Protein AF-A0A4V1CWN3-F1 (afdb_monomer)

Solvent-accessible surface area (backbone atoms only — not comparable to full-atom values): 15482 Å² total; per-residue (Å²): 139,83,76,86,78,81,77,79,78,47,61,61,62,54,10,61,75,70,77,40,52,58,67,59,31,50,52,52,51,51,30,51,51,40,25,68,73,53,20,56,58,42,34,52,35,37,76,70,66,77,39,64,64,76,61,58,39,55,53,27,50,50,61,72,67,37,78,67,73,67,52,73,67,44,42,44,49,48,25,64,64,38,49,87,45,49,95,79,53,52,71,72,58,50,51,54,49,50,53,50,37,31,52,77,69,72,50,56,66,78,86,66,73,63,68,77,68,81,72,60,44,77,46,77,47,72,65,92,57,41,74,62,93,72,68,49,76,48,73,42,66,56,73,67,59,46,51,53,50,50,51,51,25,52,50,37,24,50,50,43,45,76,73,66,51,85,64,55,71,68,56,32,33,55,49,20,50,52,47,54,58,49,52,52,54,37,52,55,53,56,68,75,55,76,66,95,78,77,98,72,76,85,72,66,49,81,53,90,48,54,39,41,61,57,70,48,76,46,100,81,77,43,80,44,68,45,68,50,25,36,35,76,91,68,86,26,51,42,47,48,68,58,54,50,47,49,50,72,77,40,66,44,53,72,53,74,52,84,78,81,128

Nearest PDB structures (foldseek):
  5xjm-assembly1_A  TM=3.316E-01  e=9.946E+00  Homo sapiens
  4z36-assembly1_A  TM=3.010E-01  e=9.396E+00  Homo sapiens

Foldseek 3Di:
DDDDDPDPDDLCNVCVVVVHDSVRSVLVVQLVCCCVPQQPLQVVCVVVVNDPPVLSSLLSVCQVPDPVRQDSVLSNVLSVVCNVCSVVDDSVNSNVSSVVSCVVRVNPPCPPPPPVPPPFDWDWADPPALPDPDIDIDGDDPPVVVVVLVVQLQVQLVVCVVVPNPDDSVVSSVVSVVVVVVVVVVVVVCVVDPPDDDPDDDDADEDEWEKAWDWDQDPVRDIDTDQWIATPPRRHIDGPVSVVVCVVPGRYDYDYDYDDD

Radius of gyration: 34.03 Å; Cα contacts (8 Å, |Δi|>4): 257; chains: 1; bounding box: 77×46×108 Å

Secondary structure (DSSP, 8-state):
-PPPP-----HHHHHHHTT--HHHHHHHHHHHHHHHHH-HHHHHHHHTTSS-HHHHHHHHHHHHS-SSPPPHHHHHHHHHHHTTTGGG--HHHHHHHHHHHHHHTT-S-GGG--------EEEEE--S-TT-S--EEEEE--HHHHHHHHHHHHHHHHHHHHTT--S-HHHHHHHHHHHHHHHHHHHHHHHHT-SS----S---EE----EEEEEEE-TTS-EEEEEEEEETTTTEEEEHHHHHHHHHHS-EE--BPP---

Organism: NCBI:txid402297

Mean predicted aligned error: 18.36 Å

Sequence (261 aa):
MTGPRRSTSTPSHLGAALGLSTDSAKKLFGHALELAHRLPRLWARVTAGEVPVWRARLVAEATIHAYPALPAEGVAWIDTQVAPFIEKMGRAAIDRLIERAMKLYGLATDQDDDVPSDSRHVTIVGERDPFAQTMQVHAELDIADALDLEQAVAAGAAGLKAAGCEESLDVRRSLALGELARHQTALDLAGAGASDDIVERTTARRVDLHLHFTAGLEPDESLSFGATGQLENRQRLILLEQVRRWAGTSHTDVRILRSST

Structure (mmCIF, N/CA/C/O backbone):
data_AF-A0A4V1CWN3-F1
#
_entry.id   AF-A0A4V1CWN3-F1
#
loop_
_atom_site.group_PDB
_atom_site.id
_atom_site.type_symbol
_atom_site.label_atom_id
_atom_site.label_alt_id
_atom_site.label_comp_id
_atom_site.label_asym_id
_atom_site.label_entity_id
_atom_site.label_seq_id
_atom_site.pdbx_PDB_ins_code
_atom_site.Cartn_x
_atom_site.Cartn_y
_atom_site.Cartn_z
_atom_site.occupancy
_atom_site.B_iso_or_equiv
_atom_site.auth_seq_id
_atom_site.auth_comp_id
_atom_site.auth_asym_id
_atom_site.auth_atom_id
_atom_site.pdbx_PDB_model_num
ATOM 1 N N . MET A 1 1 ? -32.980 -17.471 60.926 1.00 36.34 1 MET A N 1
ATOM 2 C CA . MET A 1 1 ? -32.505 -17.864 59.580 1.00 36.34 1 MET A CA 1
ATOM 3 C C . MET A 1 1 ? -32.224 -16.600 58.791 1.00 36.34 1 MET A C 1
ATOM 5 O O . MET A 1 1 ? -33.145 -15.958 58.311 1.00 36.34 1 MET A O 1
ATOM 9 N N . THR A 1 2 ? -30.962 -16.185 58.769 1.00 38.75 2 THR A N 1
ATOM 10 C CA . THR A 1 2 ? -30.507 -14.940 58.138 1.00 38.75 2 THR A CA 1
ATOM 11 C C . THR A 1 2 ? -30.109 -15.264 56.700 1.00 38.75 2 THR A C 1
ATOM 13 O O . THR A 1 2 ? -29.228 -16.094 56.491 1.00 38.75 2 THR A O 1
ATOM 16 N N . GLY A 1 3 ? -30.803 -14.677 55.722 1.00 38.03 3 GLY A N 1
ATOM 17 C CA . GLY A 1 3 ? -30.562 -14.912 54.295 1.00 38.03 3 GLY A CA 1
ATOM 18 C C . GLY A 1 3 ? -29.165 -14.465 53.834 1.00 38.03 3 GLY A C 1
ATOM 19 O O . GLY A 1 3 ? -28.548 -13.609 54.478 1.00 38.03 3 GLY A O 1
ATOM 20 N N . PRO A 1 4 ? -28.642 -15.026 52.728 1.00 44.22 4 PRO A N 1
ATOM 21 C CA . PRO A 1 4 ? -27.294 -14.730 52.267 1.00 44.22 4 PRO A CA 1
ATOM 22 C C . PRO A 1 4 ? -27.227 -13.296 51.729 1.00 44.22 4 PRO A C 1
ATOM 24 O O . PRO A 1 4 ? -27.953 -12.915 50.808 1.00 44.22 4 PRO A O 1
ATOM 27 N N . ARG A 1 5 ? -26.339 -12.491 52.321 1.00 40.53 5 ARG A N 1
ATOM 28 C CA . ARG A 1 5 ? -26.002 -11.147 51.844 1.00 40.53 5 ARG A CA 1
ATOM 29 C C . ARG A 1 5 ? -25.344 -11.277 50.469 1.00 40.53 5 ARG A C 1
ATOM 31 O O . ARG A 1 5 ? -24.279 -11.875 50.349 1.00 40.53 5 ARG A O 1
ATOM 38 N N . ARG A 1 6 ? -25.965 -10.707 49.434 1.00 43.69 6 ARG A N 1
ATOM 39 C CA . ARG A 1 6 ? -25.297 -10.465 48.151 1.00 43.69 6 ARG A CA 1
ATOM 40 C C . ARG A 1 6 ? -24.259 -9.370 48.380 1.00 43.69 6 ARG A C 1
ATOM 42 O O . ARG A 1 6 ? -24.616 -8.203 48.503 1.00 43.69 6 ARG A O 1
ATOM 49 N N . SER A 1 7 ? -22.991 -9.751 48.490 1.00 40.19 7 SER A N 1
ATOM 50 C CA . SER A 1 7 ? -21.887 -8.796 48.513 1.00 40.19 7 SER A CA 1
ATOM 51 C C . SER A 1 7 ? -21.750 -8.183 47.124 1.00 40.19 7 SER A C 1
ATOM 53 O O . SER A 1 7 ? -21.273 -8.830 46.196 1.00 40.19 7 SER A O 1
ATOM 55 N N . THR A 1 8 ? -22.184 -6.935 46.973 1.00 43.75 8 THR A N 1
ATOM 56 C CA . THR A 1 8 ? -21.743 -6.057 45.891 1.00 43.75 8 THR A CA 1
ATOM 57 C C . THR A 1 8 ? -20.244 -5.832 46.077 1.00 43.75 8 THR A C 1
ATOM 59 O O . THR A 1 8 ? -19.821 -5.000 46.876 1.00 43.75 8 THR A O 1
ATOM 62 N N . SER A 1 9 ? -19.414 -6.640 45.416 1.00 45.31 9 SER A N 1
ATOM 63 C CA . SER A 1 9 ? -17.963 -6.471 45.451 1.00 45.31 9 SER A CA 1
ATOM 64 C C . SER A 1 9 ? -17.607 -5.146 44.779 1.00 45.31 9 SER A C 1
ATOM 66 O O . SER A 1 9 ? -17.638 -5.001 43.560 1.00 45.31 9 SER A O 1
ATOM 68 N N . THR A 1 10 ? -17.303 -4.139 45.592 1.00 52.44 10 THR A N 1
ATOM 69 C CA . THR A 1 10 ? -16.803 -2.856 45.109 1.00 52.44 10 THR A CA 1
ATOM 70 C C . THR A 1 10 ? -15.404 -3.051 44.505 1.00 52.44 10 THR A C 1
ATOM 72 O O . THR A 1 10 ? -14.621 -3.857 45.020 1.00 52.44 10 THR A O 1
ATOM 75 N N . PRO A 1 11 ? -15.033 -2.317 43.436 1.00 54.88 11 PRO A N 1
ATOM 76 C CA . PRO A 1 11 ? -13.714 -2.426 42.804 1.00 54.88 11 PRO 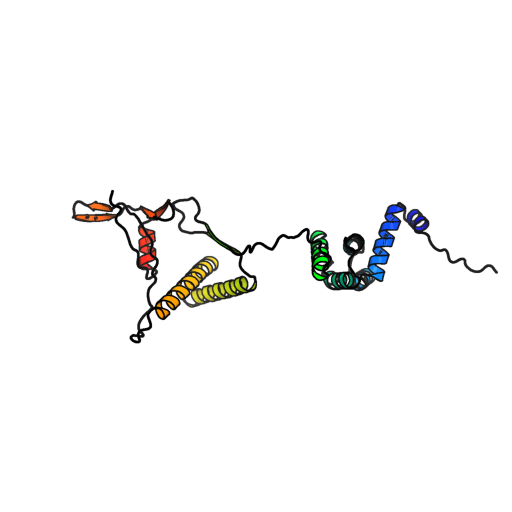A CA 1
ATOM 77 C C . PRO A 1 11 ? -12.527 -2.288 43.770 1.00 54.88 11 PRO A C 1
ATOM 79 O O . PRO A 1 11 ? -11.480 -2.893 43.548 1.00 54.88 11 PRO A O 1
ATOM 82 N N . SER A 1 12 ? -12.697 -1.535 44.864 1.00 50.28 12 SER A N 1
ATOM 83 C CA . SER A 1 12 ? -11.693 -1.383 45.923 1.00 50.28 12 SER A CA 1
ATOM 84 C C . SER A 1 12 ? -11.422 -2.683 46.686 1.00 50.28 12 SER A C 1
ATOM 86 O O . SER A 1 12 ? -10.277 -2.956 47.033 1.00 50.28 12 SER A O 1
ATOM 88 N N . HIS A 1 13 ? -12.444 -3.510 46.910 1.00 56.25 13 HIS A N 1
ATOM 89 C CA . HIS A 1 13 ? -12.305 -4.771 47.638 1.00 56.25 13 HIS A CA 1
ATOM 90 C C . HIS A 1 13 ? -11.647 -5.863 46.777 1.00 56.25 13 HIS A C 1
ATOM 92 O O . HIS A 1 13 ? -10.843 -6.642 47.284 1.00 56.25 13 HIS A O 1
ATOM 98 N N . LEU A 1 14 ? -11.922 -5.886 45.465 1.00 50.44 14 LEU A N 1
ATOM 99 C CA . LEU A 1 14 ? -11.259 -6.808 44.531 1.00 50.44 14 LEU A CA 1
ATOM 100 C C . LEU A 1 14 ? -9.803 -6.401 44.247 1.00 50.44 14 LEU A C 1
ATOM 102 O O . LEU A 1 14 ? -8.938 -7.267 44.157 1.00 50.44 14 LEU A O 1
ATOM 106 N N . GLY A 1 15 ? -9.514 -5.096 44.156 1.00 55.25 15 GLY A N 1
ATOM 107 C CA . GLY A 1 15 ? -8.144 -4.591 44.012 1.00 55.25 15 GLY A CA 1
ATOM 108 C C . GLY A 1 15 ? -7.246 -5.017 45.175 1.00 55.25 15 GLY A C 1
ATOM 109 O O . GLY A 1 15 ? -6.174 -5.573 44.949 1.00 55.25 15 GLY A O 1
ATOM 110 N N . ALA A 1 16 ? -7.733 -4.878 46.412 1.00 55.19 16 ALA A N 1
ATOM 111 C CA . ALA A 1 16 ? -7.022 -5.337 47.606 1.00 55.19 16 ALA A CA 1
ATOM 112 C C . ALA A 1 16 ? -6.804 -6.864 47.629 1.00 55.19 16 ALA A C 1
ATOM 114 O O . ALA A 1 16 ? -5.731 -7.318 48.018 1.00 55.19 16 ALA A O 1
ATOM 115 N N . ALA A 1 17 ? -7.777 -7.656 47.162 1.00 59.47 17 ALA A N 1
ATOM 116 C CA . ALA A 1 17 ? -7.669 -9.117 47.090 1.00 59.47 17 ALA A CA 1
ATOM 117 C C . ALA A 1 17 ? -6.672 -9.618 46.023 1.00 59.47 17 ALA A C 1
ATOM 119 O O . ALA A 1 17 ? -6.136 -10.715 46.157 1.00 59.47 17 ALA A O 1
ATOM 120 N N . LEU A 1 18 ? -6.412 -8.824 44.977 1.00 63.41 18 LEU A N 1
ATOM 121 C CA . LEU A 1 18 ? -5.483 -9.146 43.885 1.00 63.41 18 LEU A CA 1
ATOM 122 C C . LEU A 1 18 ? -4.115 -8.449 44.017 1.00 63.41 18 LEU A C 1
ATOM 124 O O . LEU A 1 18 ? -3.283 -8.571 43.121 1.00 63.41 18 LEU A O 1
ATOM 128 N N . GLY A 1 19 ? -3.880 -7.692 45.097 1.00 67.06 19 GLY A N 1
ATOM 129 C CA . GLY A 1 19 ? -2.659 -6.895 45.275 1.00 67.06 19 GLY A CA 1
ATOM 130 C C . GLY A 1 19 ? -2.529 -5.721 44.291 1.00 67.06 19 GLY A C 1
ATOM 131 O O . GLY A 1 19 ? -1.427 -5.235 44.049 1.00 67.06 19 GLY A O 1
ATOM 132 N N . LEU A 1 20 ? -3.639 -5.269 43.700 1.00 74.31 20 LEU A N 1
ATOM 133 C CA . LEU A 1 20 ? -3.684 -4.183 42.723 1.00 74.31 20 LEU A CA 1
ATOM 134 C C . LEU A 1 20 ? -4.044 -2.850 43.384 1.00 74.31 20 LEU A C 1
ATOM 136 O O . LEU A 1 20 ? -4.873 -2.781 44.291 1.00 74.31 20 LEU A O 1
ATOM 140 N N . SER A 1 21 ? -3.486 -1.757 42.859 1.00 80.25 21 SER A N 1
ATOM 141 C CA . SER A 1 21 ? -3.935 -0.416 43.237 1.00 80.25 21 SER A CA 1
ATOM 142 C C . SER A 1 21 ? -5.380 -0.169 42.785 1.00 80.25 21 SER A C 1
ATOM 144 O O . SER A 1 21 ? -5.833 -0.699 41.767 1.00 80.25 21 SER A O 1
ATOM 146 N N . THR A 1 22 ? -6.103 0.689 43.508 1.00 79.00 22 THR A N 1
ATOM 147 C CA . THR A 1 22 ? -7.486 1.075 43.172 1.00 79.00 22 THR A CA 1
ATOM 148 C C . THR A 1 22 ? -7.614 1.623 41.745 1.00 79.00 22 THR A C 1
ATOM 150 O O . THR A 1 22 ? -8.611 1.360 41.076 1.00 79.00 22 THR A O 1
ATOM 153 N N . ASP A 1 23 ? -6.608 2.357 41.258 1.00 75.12 23 ASP A N 1
ATOM 154 C CA . ASP A 1 23 ? -6.574 2.880 39.884 1.00 75.12 23 ASP A CA 1
ATOM 155 C C . ASP A 1 23 ? -6.439 1.760 38.842 1.00 75.12 23 ASP A C 1
ATOM 157 O O . ASP A 1 23 ? -7.197 1.699 37.873 1.00 75.12 23 ASP A O 1
ATOM 161 N N . SER A 1 24 ? -5.540 0.804 39.095 1.00 72.56 24 SER A N 1
ATOM 162 C CA . SER A 1 24 ? -5.359 -0.369 38.233 1.00 72.56 24 SER A CA 1
ATOM 163 C C . SER A 1 24 ? -6.629 -1.214 38.169 1.00 72.56 24 SER A C 1
ATOM 165 O O . SER A 1 24 ? -7.025 -1.654 37.091 1.00 72.56 24 SER A O 1
ATOM 167 N N . ALA A 1 25 ? -7.307 -1.396 39.308 1.00 76.25 25 ALA A N 1
ATOM 168 C CA . ALA A 1 25 ? -8.582 -2.100 39.360 1.00 76.25 25 ALA A CA 1
ATOM 169 C C . ALA A 1 25 ? -9.641 -1.396 38.494 1.00 76.25 25 ALA A C 1
ATOM 171 O O . ALA A 1 25 ? -10.266 -2.044 37.657 1.00 76.25 25 ALA A O 1
ATOM 172 N N . LYS A 1 26 ? -9.802 -0.070 38.621 1.00 83.62 26 LYS A N 1
ATOM 173 C CA . LYS A 1 26 ? -10.756 0.709 37.809 1.00 83.62 26 LYS A CA 1
ATOM 174 C C . LYS A 1 26 ? -10.500 0.575 36.308 1.00 83.62 26 LYS A C 1
ATOM 176 O O . LYS A 1 26 ? -11.450 0.339 35.567 1.00 83.62 26 LYS A O 1
ATOM 181 N N . LYS A 1 27 ? -9.241 0.667 35.866 1.00 86.25 27 LYS A N 1
ATOM 182 C CA . LYS A 1 27 ? -8.868 0.484 34.451 1.00 86.25 27 LYS A CA 1
ATOM 183 C C . LYS A 1 27 ? -9.243 -0.904 33.938 1.00 86.25 27 LYS A C 1
ATOM 185 O O . LYS A 1 27 ? -9.845 -1.028 32.878 1.00 86.25 27 LYS A O 1
ATOM 190 N N . LEU A 1 28 ? -8.944 -1.949 34.713 1.00 87.44 28 LEU A N 1
ATOM 191 C CA . LEU A 1 28 ? -9.316 -3.320 34.354 1.00 87.44 28 LEU A CA 1
ATOM 192 C C . LEU A 1 28 ? -10.829 -3.494 34.226 1.00 87.44 28 LEU A C 1
ATOM 194 O O . LEU A 1 28 ? -11.282 -4.107 33.262 1.00 87.44 28 LEU A O 1
ATOM 198 N N . PHE A 1 29 ? -11.603 -2.931 35.156 1.00 91.06 29 PHE A N 1
ATOM 199 C CA . PHE A 1 29 ? -13.062 -2.946 35.072 1.00 91.06 29 PHE A CA 1
ATOM 200 C C . PHE A 1 29 ? -13.577 -2.192 33.847 1.00 91.06 29 PHE A C 1
ATOM 202 O O . PHE A 1 29 ? -14.446 -2.713 33.154 1.00 91.06 29 PHE A O 1
ATOM 209 N N . GLY A 1 30 ? -13.023 -1.013 33.550 1.00 92.06 30 GLY A N 1
ATOM 210 C CA . GLY A 1 30 ? -13.369 -0.250 32.351 1.00 92.06 30 GLY A CA 1
ATOM 211 C C . GLY A 1 30 ? -13.154 -1.070 31.082 1.00 92.06 30 GLY A C 1
ATOM 212 O O . GLY A 1 30 ? -14.080 -1.242 30.296 1.00 92.06 30 GLY A O 1
ATOM 213 N N . HIS A 1 31 ? -11.975 -1.677 30.933 1.00 95.31 31 HIS A N 1
ATOM 214 C CA . HIS A 1 31 ? -11.677 -2.513 29.770 1.00 95.31 31 HIS A CA 1
ATOM 215 C C . HIS A 1 31 ? -12.574 -3.753 29.684 1.00 95.31 31 HIS A C 1
ATOM 217 O O . HIS A 1 31 ? -12.982 -4.140 28.593 1.00 95.31 31 HIS A O 1
ATOM 223 N N . ALA A 1 32 ? -12.882 -4.390 30.816 1.00 93.44 32 ALA A N 1
ATOM 224 C CA . ALA A 1 32 ? -13.764 -5.552 30.839 1.00 93.44 32 ALA A CA 1
ATOM 225 C C . ALA A 1 32 ? -15.193 -5.192 30.403 1.00 93.44 32 ALA A C 1
ATOM 227 O O . ALA A 1 32 ? -15.791 -5.934 29.631 1.00 93.44 32 ALA A O 1
ATOM 228 N N . LEU A 1 33 ? -15.720 -4.050 30.858 1.00 95.50 33 LEU A N 1
ATOM 229 C CA . LEU A 1 33 ? -17.045 -3.565 30.464 1.00 95.50 33 LEU A CA 1
ATOM 230 C C . LEU A 1 33 ? -17.092 -3.166 28.987 1.00 95.50 33 LEU A C 1
ATOM 232 O O . LEU A 1 33 ? -18.046 -3.519 28.299 1.00 95.50 33 LEU A O 1
ATOM 236 N N . GLU A 1 34 ? -16.054 -2.494 28.490 1.00 95.75 34 GLU A N 1
ATOM 237 C CA . GLU A 1 34 ? -15.939 -2.143 27.072 1.00 95.75 34 GLU A CA 1
ATOM 238 C C . GLU A 1 34 ? -15.950 -3.396 26.191 1.00 95.75 34 GLU A C 1
ATOM 240 O O . GLU A 1 34 ? -16.726 -3.484 25.239 1.00 95.75 34 GLU A O 1
ATOM 245 N N . LEU A 1 35 ? -15.154 -4.410 26.552 1.00 96.00 35 LEU A N 1
ATOM 246 C CA . LEU A 1 35 ? -15.129 -5.679 25.832 1.00 96.00 35 LEU A CA 1
ATOM 247 C C . LEU A 1 35 ? -16.491 -6.380 25.880 1.00 96.00 35 LEU A C 1
ATOM 249 O O . LEU A 1 35 ? -17.031 -6.741 24.840 1.00 96.00 35 LEU A O 1
ATOM 253 N N . ALA A 1 36 ? -17.068 -6.536 27.072 1.00 93.56 36 ALA A N 1
ATOM 254 C CA . ALA A 1 36 ? -18.305 -7.289 27.256 1.00 93.56 36 ALA A CA 1
ATOM 255 C C . ALA A 1 36 ? -19.527 -6.644 26.581 1.00 93.56 36 ALA A C 1
ATOM 257 O O . ALA A 1 36 ? -20.443 -7.362 26.180 1.00 93.56 36 ALA A O 1
ATOM 258 N N . HIS A 1 37 ? -19.563 -5.311 26.468 1.00 94.56 37 HIS A N 1
ATOM 259 C CA . HIS A 1 37 ? -20.758 -4.593 26.015 1.00 94.56 37 HIS A CA 1
ATOM 260 C C . HIS A 1 37 ? -20.623 -3.905 24.658 1.00 94.56 37 HIS A C 1
ATOM 262 O O . HIS A 1 37 ? -21.639 -3.728 23.989 1.00 94.56 37 HIS A O 1
ATOM 268 N N . ARG A 1 38 ? -19.416 -3.509 24.242 1.00 95.50 38 ARG A N 1
ATOM 269 C CA . ARG A 1 38 ? -19.205 -2.779 22.981 1.00 95.50 38 ARG A CA 1
ATOM 270 C C . ARG A 1 38 ? -18.397 -3.556 21.947 1.00 95.50 38 ARG A C 1
ATOM 272 O O . ARG A 1 38 ? -18.548 -3.273 20.763 1.00 95.50 38 ARG A O 1
ATOM 279 N N . LEU A 1 39 ? -17.604 -4.546 22.364 1.00 96.88 39 LEU A N 1
ATOM 280 C CA . LEU A 1 39 ? -16.771 -5.375 21.479 1.00 96.88 39 LEU A CA 1
ATOM 281 C C . LEU A 1 39 ? -17.112 -6.882 21.615 1.00 96.88 39 LEU A C 1
ATOM 283 O O . LEU A 1 39 ? -16.254 -7.684 22.009 1.00 96.88 39 LEU A O 1
ATOM 287 N N . PRO A 1 40 ? -18.369 -7.298 21.346 1.00 96.50 40 PRO A N 1
ATOM 288 C CA . PRO A 1 40 ? -18.848 -8.652 21.633 1.00 96.50 40 PRO A CA 1
ATOM 289 C C . PRO A 1 40 ? -18.108 -9.763 20.872 1.00 96.50 40 PRO A C 1
ATOM 291 O O . PRO A 1 40 ? -17.969 -10.869 21.400 1.00 96.50 40 PRO A O 1
ATOM 294 N N . ARG A 1 41 ? -17.614 -9.512 19.653 1.00 97.00 41 ARG A N 1
ATOM 295 C CA . ARG A 1 41 ? -16.870 -10.506 18.861 1.00 97.00 41 ARG A CA 1
ATOM 296 C C . ARG A 1 41 ? -15.496 -10.741 19.470 1.00 97.00 41 ARG A C 1
ATOM 298 O O . ARG A 1 41 ? -15.092 -11.889 19.650 1.00 97.00 41 ARG A O 1
ATOM 305 N N . LEU A 1 42 ? -14.791 -9.671 19.831 1.00 95.62 42 LEU A N 1
ATOM 306 C CA . LEU A 1 42 ? -13.510 -9.778 20.517 1.00 95.62 42 LEU A CA 1
ATOM 307 C C . LEU A 1 42 ? -13.668 -10.413 21.907 1.00 95.62 42 LEU A C 1
ATOM 309 O O . LEU A 1 42 ? -12.862 -11.263 22.285 1.00 95.62 42 LEU A O 1
ATOM 313 N N . TRP A 1 43 ? -14.736 -10.078 22.635 1.00 96.56 43 TRP A N 1
ATOM 314 C CA . TRP A 1 43 ? -15.078 -10.714 23.909 1.00 96.56 43 TRP A CA 1
ATOM 315 C C . TRP A 1 43 ? -15.320 -12.222 23.779 1.00 96.56 43 TRP A C 1
ATOM 317 O O . TRP A 1 43 ? -14.804 -12.997 24.589 1.00 96.56 43 TRP A O 1
ATOM 327 N N . ALA A 1 44 ? -16.035 -12.661 22.739 1.00 96.75 44 ALA A N 1
ATOM 328 C CA . ALA A 1 44 ? -16.246 -14.082 22.467 1.00 96.75 44 ALA A CA 1
ATOM 329 C C . ALA A 1 44 ? -14.914 -14.827 22.264 1.00 96.75 44 ALA A C 1
ATOM 331 O O . ALA A 1 44 ? -14.701 -15.883 22.854 1.00 96.75 44 ALA A O 1
ATOM 332 N N . ARG A 1 45 ? -13.966 -14.244 21.519 1.00 96.25 45 ARG A N 1
ATOM 333 C CA . ARG A 1 45 ? -12.640 -14.854 21.307 1.00 96.25 45 ARG A CA 1
ATOM 334 C C . ARG A 1 45 ? -11.784 -14.897 22.572 1.00 96.25 45 ARG A C 1
ATOM 336 O O . ARG A 1 45 ? -11.066 -15.867 22.807 1.00 96.25 45 ARG A O 1
ATOM 343 N N . VAL A 1 46 ? -11.854 -13.859 23.406 1.00 95.44 46 VAL A N 1
ATOM 344 C CA . VAL A 1 46 ? -11.144 -13.827 24.696 1.00 95.44 46 VAL A CA 1
ATOM 345 C C . VAL A 1 46 ? -11.696 -14.887 25.647 1.00 95.44 46 VAL A C 1
ATOM 347 O O . VAL A 1 46 ? -10.928 -15.611 26.275 1.00 95.44 46 VAL A O 1
ATOM 350 N N . THR A 1 47 ? -13.021 -15.007 25.739 1.00 95.56 47 THR A N 1
ATOM 351 C CA . THR A 1 47 ? -13.682 -15.992 26.612 1.00 95.56 47 THR A CA 1
ATOM 352 C C . THR A 1 47 ? -13.528 -17.429 26.113 1.00 95.56 47 THR A C 1
ATOM 354 O O . THR A 1 47 ? -13.455 -18.340 26.933 1.00 95.56 47 THR A O 1
ATOM 357 N N . ALA A 1 48 ? -13.373 -17.630 24.802 1.00 95.19 48 ALA A N 1
ATOM 358 C CA . ALA A 1 48 ? -12.983 -18.907 24.204 1.00 95.19 48 ALA A CA 1
ATOM 359 C C . ALA A 1 48 ? -11.493 -19.263 24.411 1.00 95.19 48 ALA A C 1
ATOM 361 O O . ALA A 1 48 ? -11.073 -20.366 24.073 1.00 95.19 48 ALA A O 1
ATOM 362 N N . GLY A 1 49 ? -10.682 -18.352 24.963 1.00 92.94 49 GLY A N 1
ATOM 363 C CA . GLY A 1 49 ? -9.247 -18.563 25.177 1.00 92.94 49 GLY A CA 1
ATOM 364 C C . GLY A 1 49 ? -8.393 -18.443 23.911 1.00 92.94 49 GLY A C 1
ATOM 365 O O . GLY A 1 49 ? -7.201 -18.736 23.951 1.00 92.94 49 GLY A O 1
ATOM 366 N N . GLU A 1 50 ? -8.970 -17.986 22.800 1.00 92.94 50 GLU A N 1
ATOM 367 C CA . GLU A 1 50 ? -8.269 -17.826 21.523 1.00 92.94 50 GLU A CA 1
ATOM 368 C C . GLU A 1 50 ? -7.377 -16.579 21.509 1.00 92.94 50 GLU A C 1
ATOM 370 O O . GLU A 1 50 ? -6.340 -16.550 20.851 1.00 92.94 50 GLU A O 1
ATOM 375 N N . VAL A 1 51 ? -7.772 -15.531 22.241 1.00 93.3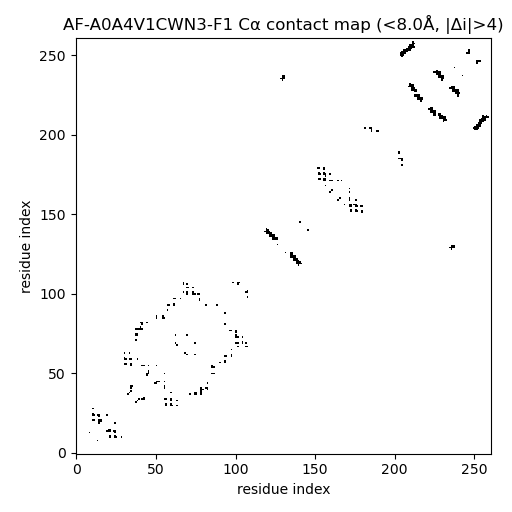8 51 VAL A N 1
ATOM 376 C CA . VAL A 1 51 ? -7.059 -14.247 22.278 1.00 93.38 51 VAL A CA 1
ATOM 377 C C . VAL A 1 51 ? -6.631 -13.917 23.709 1.00 93.38 51 VAL A C 1
ATOM 379 O O . VAL A 1 51 ? -7.479 -13.813 24.598 1.00 93.38 51 VAL A O 1
ATOM 382 N N . PRO A 1 52 ? -5.332 -13.660 23.959 1.00 91.50 52 PRO A N 1
ATOM 383 C CA . PRO A 1 52 ? -4.869 -13.203 25.264 1.00 91.50 52 PRO A CA 1
ATOM 384 C C . PRO A 1 52 ? -5.524 -11.881 25.687 1.00 91.50 52 PRO A C 1
ATOM 386 O O . PRO A 1 52 ? -5.497 -10.896 24.945 1.00 91.50 52 PRO A O 1
ATOM 389 N N . VAL A 1 53 ? -6.029 -11.827 26.924 1.00 91.69 53 VAL A N 1
ATOM 390 C CA . VAL A 1 53 ? -6.769 -10.676 27.486 1.00 91.69 53 VAL A CA 1
ATOM 391 C C . VAL A 1 53 ? -6.008 -9.353 27.350 1.00 91.69 53 VAL A C 1
ATOM 393 O O . VAL A 1 53 ? -6.602 -8.328 27.029 1.00 91.69 53 VAL A O 1
ATOM 396 N N . TRP A 1 54 ? -4.689 -9.350 27.576 1.00 90.31 54 TRP A N 1
ATOM 397 C CA . TRP A 1 54 ? -3.873 -8.131 27.489 1.00 90.31 54 TRP A CA 1
ATOM 398 C C . TRP A 1 54 ? -3.928 -7.479 26.103 1.00 90.31 54 TRP A C 1
ATOM 400 O O . TRP A 1 54 ? -3.842 -6.260 26.004 1.00 90.31 54 TRP A O 1
ATOM 410 N N . ARG A 1 55 ? -4.112 -8.276 25.045 1.00 91.94 55 ARG A N 1
ATOM 411 C CA . ARG A 1 55 ? -4.169 -7.792 23.668 1.00 91.94 55 ARG A CA 1
ATOM 412 C C . ARG A 1 55 ? -5.540 -7.214 23.342 1.00 91.94 55 ARG A C 1
ATOM 414 O O . ARG A 1 55 ? -5.620 -6.130 22.781 1.00 91.94 55 ARG A O 1
ATOM 421 N N . ALA A 1 56 ? -6.611 -7.880 23.769 1.00 93.06 56 ALA A N 1
ATOM 422 C CA . ALA A 1 56 ? -7.963 -7.339 23.641 1.00 93.06 56 ALA A CA 1
ATOM 423 C C . ALA A 1 56 ? -8.134 -6.019 24.413 1.00 93.06 56 ALA A C 1
ATOM 425 O O . ALA A 1 56 ? -8.811 -5.101 23.956 1.00 93.06 56 ALA A O 1
ATOM 426 N N . ARG A 1 57 ? -7.441 -5.883 25.549 1.00 93.75 57 ARG A N 1
ATOM 427 C CA . ARG A 1 57 ? -7.406 -4.641 26.326 1.00 93.75 57 ARG A CA 1
ATOM 428 C C . ARG A 1 57 ? -6.800 -3.456 25.576 1.00 93.75 57 ARG A C 1
ATOM 430 O O . ARG A 1 57 ? -7.202 -2.346 25.881 1.00 93.75 57 ARG A O 1
ATOM 437 N N . LEU A 1 58 ? -5.895 -3.662 24.613 1.00 93.56 58 LEU A N 1
ATOM 438 C CA . LEU A 1 58 ? -5.368 -2.558 23.796 1.00 93.56 58 LEU A CA 1
ATOM 439 C C . LEU A 1 58 ? -6.476 -1.904 22.967 1.00 93.56 58 LEU A C 1
ATOM 441 O O . LEU A 1 58 ? -6.512 -0.687 22.834 1.00 93.56 58 LEU A O 1
ATOM 445 N N . VAL A 1 59 ? -7.387 -2.721 22.437 1.00 95.00 59 VAL A N 1
ATOM 446 C CA . VAL A 1 59 ? -8.533 -2.257 21.649 1.00 95.00 59 VAL A CA 1
ATOM 447 C C . VAL A 1 59 ? -9.516 -1.534 22.558 1.00 95.00 59 VAL A C 1
ATOM 449 O O . VAL A 1 59 ? -9.918 -0.423 22.244 1.00 95.00 59 VAL A O 1
ATOM 452 N N . ALA A 1 60 ? -9.837 -2.129 23.710 1.00 95.50 60 ALA A N 1
ATOM 453 C CA . ALA A 1 60 ? -10.734 -1.526 24.691 1.00 95.50 60 ALA A CA 1
ATOM 454 C C . ALA A 1 60 ? -10.218 -0.175 25.208 1.00 95.50 60 ALA A C 1
ATOM 456 O O . ALA A 1 60 ? -10.968 0.790 25.287 1.00 95.50 60 ALA A O 1
ATOM 457 N N . GLU A 1 61 ? -8.928 -0.094 25.539 1.00 94.81 61 GLU A N 1
ATOM 458 C CA . GLU A 1 61 ? -8.284 1.153 25.953 1.00 94.81 61 GLU A CA 1
ATOM 459 C C . GLU A 1 61 ? -8.417 2.219 24.860 1.00 94.81 61 GLU A C 1
ATOM 461 O O . GLU A 1 61 ? -8.810 3.352 25.132 1.00 94.81 61 GLU A O 1
ATOM 466 N N . ALA A 1 62 ? -8.155 1.843 23.611 1.00 93.50 62 ALA A N 1
ATOM 467 C CA . ALA A 1 62 ? -8.189 2.774 22.500 1.00 93.50 62 ALA A CA 1
ATOM 468 C C . ALA A 1 62 ? -9.623 3.221 22.130 1.00 93.50 62 ALA A C 1
ATOM 470 O O . ALA A 1 62 ? -9.822 4.393 21.820 1.00 93.50 62 ALA A O 1
ATOM 471 N N . THR A 1 63 ? -10.643 2.358 22.237 1.00 94.06 63 THR A N 1
ATOM 472 C CA . THR A 1 63 ? -12.049 2.751 22.005 1.00 94.06 63 THR A CA 1
ATOM 473 C C . THR A 1 63 ? -12.647 3.562 23.154 1.00 94.06 63 THR A C 1
ATOM 475 O O . THR A 1 63 ? -13.465 4.445 22.895 1.00 94.06 63 THR A O 1
ATOM 478 N N . ILE A 1 64 ? -12.230 3.314 24.403 1.00 94.00 64 ILE A N 1
ATOM 479 C CA . ILE A 1 64 ? -12.610 4.130 25.572 1.00 94.00 64 ILE A CA 1
ATOM 480 C C . ILE A 1 64 ? -12.055 5.552 25.450 1.00 94.00 64 ILE A C 1
ATOM 482 O O . ILE A 1 64 ? -12.731 6.511 25.820 1.00 94.00 64 ILE A O 1
ATOM 486 N N . HIS A 1 65 ? -10.821 5.688 24.962 1.00 90.69 65 HIS A N 1
ATOM 487 C CA . HIS A 1 65 ? -10.108 6.964 24.901 1.00 90.69 65 HIS A CA 1
ATOM 488 C C . HIS A 1 65 ? -10.208 7.683 23.548 1.00 90.69 65 HIS A C 1
ATOM 490 O O . HIS A 1 65 ? -9.598 8.739 23.385 1.00 90.69 65 HIS A O 1
ATOM 496 N N . ALA A 1 66 ? -10.979 7.154 22.595 1.00 88.75 66 ALA A N 1
ATOM 497 C CA . ALA A 1 66 ? -11.227 7.819 21.321 1.00 88.75 66 ALA A CA 1
ATOM 498 C C . ALA A 1 66 ? -11.956 9.158 21.532 1.00 88.75 66 ALA A C 1
ATOM 500 O O . ALA A 1 66 ? -12.957 9.227 22.253 1.00 88.75 66 ALA A O 1
ATOM 501 N N . TYR A 1 67 ? -11.459 10.215 20.887 1.00 85.31 67 TYR A N 1
ATOM 502 C CA . TYR A 1 67 ? -12.054 11.547 20.925 1.00 85.31 67 TYR A CA 1
ATOM 503 C C . TYR A 1 67 ? -12.090 12.171 19.518 1.00 85.31 67 TYR A C 1
ATOM 505 O O . TYR A 1 67 ? -11.028 12.275 18.903 1.00 85.31 67 TYR A O 1
ATOM 513 N N . PRO A 1 68 ? -13.259 12.637 19.033 1.00 88.06 68 PRO A N 1
ATOM 514 C CA . PRO A 1 68 ? -14.585 12.515 19.649 1.00 88.06 68 PRO A CA 1
ATOM 515 C C . PRO A 1 68 ? -15.012 11.057 19.890 1.00 88.06 68 PRO A C 1
ATOM 517 O O . PRO A 1 68 ? -14.528 10.135 19.235 1.00 88.06 68 PRO A O 1
ATOM 520 N N . ALA A 1 69 ? -15.904 10.836 20.860 1.00 89.88 69 ALA A N 1
ATOM 521 C CA . ALA A 1 69 ? -16.349 9.488 21.207 1.00 89.88 69 ALA A CA 1
ATOM 522 C C . ALA A 1 69 ? -17.057 8.822 20.014 1.00 89.88 69 ALA A C 1
ATOM 524 O O . ALA A 1 69 ? -18.026 9.359 19.477 1.00 89.88 69 ALA A O 1
ATOM 525 N N . LEU A 1 70 ? -16.594 7.630 19.628 1.00 91.25 70 LEU A N 1
ATOM 526 C CA . LEU A 1 70 ? -17.168 6.872 18.516 1.00 91.25 70 LEU A CA 1
ATOM 527 C C . LEU A 1 70 ? -18.619 6.444 18.806 1.00 91.25 70 LEU A C 1
ATOM 529 O O . LEU A 1 70 ? -18.885 5.925 19.903 1.00 91.25 70 LEU A O 1
ATOM 533 N N . PRO A 1 71 ? -19.545 6.561 17.829 1.00 92.69 71 PRO A N 1
ATOM 534 C CA . PRO A 1 71 ? -20.895 6.030 17.964 1.00 92.69 71 PRO A CA 1
ATOM 535 C C . PRO A 1 71 ? -20.863 4.506 18.123 1.00 92.69 71 PRO A C 1
ATOM 537 O O . PRO A 1 71 ? -19.876 3.840 17.799 1.00 92.69 71 PRO A O 1
ATOM 540 N N . ALA A 1 72 ? -21.968 3.931 18.604 1.00 92.50 72 ALA A N 1
ATOM 541 C CA . ALA A 1 72 ? -22.086 2.483 18.793 1.00 92.50 72 ALA A CA 1
ATOM 542 C C . ALA A 1 72 ? -21.793 1.696 17.503 1.00 92.50 72 ALA A C 1
ATOM 544 O O . ALA A 1 72 ? -21.090 0.690 17.547 1.00 92.50 72 ALA A O 1
ATOM 545 N N . GLU A 1 73 ? -22.257 2.197 16.356 1.00 93.12 73 GLU A N 1
ATOM 546 C CA . GLU A 1 73 ? -21.995 1.597 15.044 1.00 93.12 73 GLU A CA 1
ATOM 547 C C . GLU A 1 73 ? -20.506 1.612 14.681 1.00 93.12 73 GLU A C 1
ATOM 549 O O . GLU A 1 73 ? -19.983 0.605 14.210 1.00 93.12 73 GLU A O 1
ATOM 554 N N . GLY A 1 74 ? -19.799 2.707 14.981 1.00 92.31 74 GLY A N 1
ATOM 555 C CA . GLY A 1 74 ? -18.360 2.815 14.742 1.00 92.31 74 GLY A CA 1
ATOM 556 C C . GLY A 1 74 ? -17.549 1.817 15.556 1.00 92.31 74 GLY A C 1
ATOM 557 O O . GLY A 1 74 ? -16.623 1.196 15.037 1.00 92.31 74 GLY A O 1
ATOM 558 N N . VAL A 1 75 ? -17.942 1.580 16.807 1.00 95.31 75 VAL A N 1
ATOM 559 C CA . VAL A 1 75 ? -17.278 0.576 17.648 1.00 95.31 75 VAL A CA 1
ATOM 560 C C . VAL A 1 75 ? -17.636 -0.853 17.237 1.00 95.31 75 VAL A C 1
ATOM 562 O O . VAL A 1 75 ? -16.751 -1.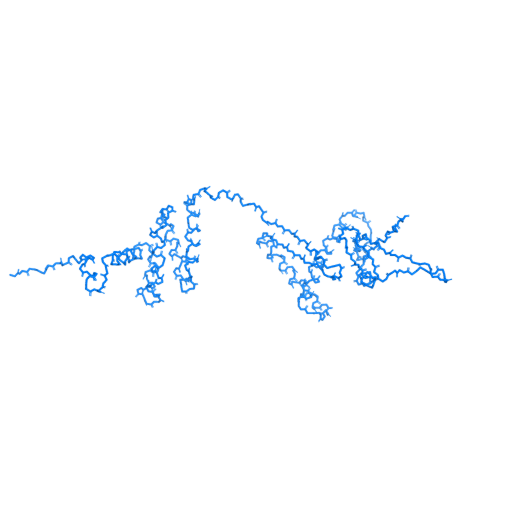706 17.206 1.00 95.31 75 VAL A O 1
ATOM 565 N N . ALA A 1 76 ? -18.875 -1.114 16.810 1.00 94.75 76 ALA A N 1
ATOM 566 C CA . ALA A 1 76 ? -19.260 -2.411 16.246 1.00 94.75 76 ALA A CA 1
ATOM 567 C C . ALA A 1 76 ? -18.519 -2.724 14.928 1.00 94.75 76 ALA A C 1
ATOM 569 O O . ALA A 1 76 ? -18.142 -3.873 14.666 1.00 94.75 76 ALA A O 1
ATOM 570 N N . TRP A 1 77 ? -18.265 -1.700 14.107 1.00 94.25 77 TRP A N 1
ATOM 571 C CA . TRP A 1 77 ? -17.436 -1.828 12.914 1.00 94.25 77 TRP A CA 1
ATOM 572 C C . TRP A 1 77 ? -15.988 -2.176 13.283 1.00 94.25 77 TRP A C 1
ATOM 574 O O . TRP A 1 77 ? -15.454 -3.148 12.747 1.00 94.25 77 TRP A O 1
ATOM 584 N N . ILE A 1 78 ? -15.384 -1.476 14.254 1.00 95.06 78 ILE A N 1
ATOM 585 C CA . ILE A 1 78 ? -14.039 -1.800 14.770 1.00 95.06 78 ILE A CA 1
ATOM 586 C C . ILE A 1 78 ? -13.981 -3.250 15.260 1.00 95.06 78 ILE A C 1
ATOM 588 O O . ILE A 1 78 ? -13.083 -3.987 14.860 1.00 95.06 78 ILE A O 1
ATOM 592 N N . ASP A 1 79 ? -14.944 -3.691 16.070 1.00 95.94 79 ASP A N 1
ATOM 593 C CA . ASP A 1 79 ? -15.003 -5.067 16.580 1.00 95.94 79 ASP A CA 1
ATOM 594 C C . ASP A 1 79 ? -15.021 -6.103 15.444 1.00 95.94 79 ASP A C 1
ATOM 596 O O . ASP A 1 79 ? -14.316 -7.114 15.483 1.00 95.94 79 ASP A O 1
ATOM 600 N N . THR A 1 80 ? -15.769 -5.819 14.374 1.00 95.12 80 THR A N 1
ATOM 601 C CA . THR A 1 80 ? -15.839 -6.675 13.182 1.00 95.12 80 THR A CA 1
ATOM 602 C C . THR A 1 80 ? -14.500 -6.766 12.450 1.00 95.12 80 THR A C 1
ATOM 604 O O . THR A 1 80 ? -14.117 -7.860 12.032 1.00 95.12 80 THR A O 1
ATOM 607 N N . GLN A 1 81 ? -13.776 -5.651 12.321 1.00 93.81 81 GLN A N 1
ATOM 608 C CA . GLN A 1 81 ? -12.477 -5.604 11.642 1.00 93.81 81 GLN A CA 1
ATOM 609 C C . GLN A 1 81 ? -11.351 -6.216 12.485 1.00 93.81 81 GLN A C 1
ATOM 611 O O . GLN A 1 81 ? -10.484 -6.911 11.959 1.00 93.81 81 GLN A O 1
ATOM 616 N N . VAL A 1 82 ? -11.356 -5.980 13.799 1.00 93.94 82 VAL A N 1
ATOM 617 C CA . VAL A 1 82 ? -10.283 -6.420 14.698 1.00 93.94 82 VAL A CA 1
ATOM 618 C C . VAL A 1 82 ? -10.390 -7.900 15.039 1.00 93.94 82 VAL A C 1
ATOM 620 O O . VAL A 1 82 ? -9.370 -8.591 15.059 1.00 93.94 82 VAL A O 1
ATOM 623 N N . ALA A 1 83 ? -11.597 -8.407 15.309 1.00 91.56 83 ALA A N 1
ATOM 624 C CA . ALA A 1 83 ? -11.794 -9.764 15.813 1.00 91.56 83 ALA A CA 1
ATOM 625 C C . ALA A 1 83 ? -11.041 -10.858 15.025 1.00 91.56 83 ALA A C 1
ATOM 627 O O . ALA A 1 83 ? -10.400 -11.677 15.682 1.00 91.56 83 ALA A O 1
ATOM 628 N N . PRO A 1 84 ? -11.030 -10.900 13.675 1.00 91.00 84 PRO A N 1
ATOM 629 C CA . PRO A 1 84 ? -10.292 -11.930 12.934 1.00 91.00 84 PRO A CA 1
ATOM 630 C C . PRO A 1 84 ? -8.767 -11.727 12.896 1.00 91.00 84 PRO A C 1
ATOM 632 O O . PRO A 1 84 ? -8.035 -12.697 12.715 1.00 91.00 84 PRO A O 1
ATOM 635 N N . PHE A 1 85 ? -8.264 -10.500 13.072 1.00 92.62 85 PHE A N 1
ATOM 636 C CA . PHE A 1 85 ? -6.852 -10.166 12.822 1.00 92.62 85 PHE A CA 1
ATOM 637 C C . PHE A 1 85 ? -6.062 -9.743 14.060 1.00 92.62 85 PHE A C 1
ATOM 639 O O . PHE A 1 85 ? -4.853 -9.534 13.955 1.00 92.62 85 PHE A O 1
ATOM 646 N N . ILE A 1 86 ? -6.703 -9.654 15.227 1.00 90.94 86 ILE A N 1
ATOM 647 C CA . ILE A 1 86 ? -6.122 -9.092 16.452 1.00 90.94 86 ILE A CA 1
ATOM 648 C C . ILE A 1 86 ? -4.732 -9.647 16.794 1.00 90.94 86 ILE A C 1
ATOM 650 O O . ILE A 1 86 ? -3.858 -8.887 17.190 1.00 90.94 86 ILE A O 1
ATOM 654 N N . GLU A 1 87 ? -4.470 -10.937 16.574 1.00 89.19 87 GLU A N 1
ATOM 655 C CA . GLU A 1 87 ? -3.166 -11.572 16.838 1.00 89.19 87 GLU A CA 1
ATOM 656 C C . GLU A 1 87 ? -1.997 -10.940 16.068 1.00 89.19 87 GLU A C 1
ATOM 658 O O . GLU A 1 87 ? -0.875 -10.915 16.574 1.00 89.19 87 GLU A O 1
ATOM 663 N N . LYS A 1 88 ? -2.267 -10.396 14.876 1.00 88.44 88 LYS A N 1
ATOM 664 C CA . LYS A 1 88 ? -1.285 -9.755 13.990 1.00 88.44 88 LYS A CA 1
ATOM 665 C C . LYS A 1 88 ? -1.241 -8.233 14.156 1.00 88.44 88 LYS A C 1
ATOM 667 O O . LYS A 1 88 ? -0.381 -7.581 13.570 1.00 88.44 88 LYS A O 1
ATOM 672 N N . MET A 1 89 ? -2.164 -7.652 14.923 1.00 87.50 89 MET A N 1
ATOM 673 C CA . MET A 1 89 ? -2.290 -6.204 15.062 1.00 87.50 89 MET A CA 1
ATOM 674 C C . MET A 1 89 ? -1.460 -5.685 16.238 1.00 87.50 89 MET A C 1
ATOM 676 O O . MET A 1 89 ? -1.681 -6.043 17.395 1.00 87.50 89 MET A O 1
ATOM 680 N N . GLY A 1 90 ? -0.507 -4.804 15.932 1.00 87.00 90 GLY A N 1
ATOM 681 C CA . GLY A 1 90 ? 0.166 -3.965 16.925 1.00 87.00 90 GLY A CA 1
ATOM 682 C C . GLY A 1 90 ? -0.633 -2.697 17.244 1.00 87.00 90 GLY A C 1
ATOM 683 O O . GLY A 1 90 ? -1.616 -2.386 16.572 1.00 87.00 90 GLY A O 1
ATOM 684 N N . ARG A 1 91 ? -0.168 -1.921 18.232 1.00 88.62 91 ARG A N 1
ATOM 685 C CA . ARG A 1 91 ? -0.813 -0.669 18.671 1.00 88.62 91 ARG A CA 1
ATOM 686 C C . ARG A 1 91 ? -1.063 0.309 17.515 1.00 88.62 91 ARG A C 1
ATOM 688 O O . ARG A 1 91 ? -2.197 0.714 17.318 1.00 88.62 91 ARG A O 1
ATOM 695 N N . ALA A 1 92 ? -0.057 0.555 16.675 1.00 88.19 92 ALA A N 1
ATOM 696 C CA . ALA A 1 92 ? -0.192 1.445 15.519 1.00 88.19 92 ALA A CA 1
ATOM 697 C C . ALA A 1 92 ? -1.262 0.988 14.506 1.00 88.19 92 ALA A C 1
ATOM 699 O O . ALA A 1 92 ? -1.903 1.814 13.868 1.00 88.19 92 ALA A O 1
ATOM 700 N N . ALA A 1 93 ? -1.474 -0.324 14.347 1.00 89.69 93 ALA A N 1
ATOM 701 C CA . ALA A 1 93 ? -2.526 -0.838 13.470 1.00 89.69 93 ALA A CA 1
ATOM 702 C C . ALA A 1 93 ? -3.926 -0.622 14.072 1.00 89.69 93 ALA A C 1
ATOM 704 O O . ALA A 1 93 ? -4.869 -0.360 13.331 1.00 89.69 93 ALA A O 1
ATOM 705 N N . ILE A 1 94 ? -4.052 -0.717 15.401 1.00 92.50 94 ILE A N 1
ATOM 706 C CA . ILE A 1 94 ? -5.291 -0.418 16.134 1.00 92.50 94 ILE A CA 1
ATOM 707 C C . ILE A 1 94 ? -5.599 1.082 16.051 1.00 92.50 94 ILE A C 1
ATOM 709 O O . ILE A 1 94 ? -6.721 1.442 15.711 1.00 92.50 94 ILE A O 1
ATOM 713 N N . ASP A 1 95 ? -4.605 1.944 16.281 1.00 90.00 95 ASP A N 1
ATOM 714 C CA . ASP A 1 95 ? -4.779 3.401 16.232 1.00 90.00 95 ASP A CA 1
ATOM 715 C C . ASP A 1 95 ? -5.234 3.856 14.827 1.00 90.00 95 ASP A C 1
ATOM 717 O O . ASP A 1 95 ? -6.263 4.515 14.697 1.00 90.00 95 ASP A O 1
ATOM 721 N N . ARG A 1 96 ? -4.579 3.378 13.755 1.00 89.31 96 ARG A N 1
ATOM 722 C CA . ARG A 1 96 ? -5.001 3.642 12.360 1.00 89.31 96 ARG A CA 1
ATOM 723 C C . ARG A 1 96 ? -6.417 3.155 12.054 1.00 89.31 96 ARG A C 1
ATOM 725 O O . ARG A 1 96 ? -7.127 3.749 11.244 1.00 89.31 96 ARG A O 1
ATOM 732 N N . LEU A 1 97 ? -6.830 2.038 12.652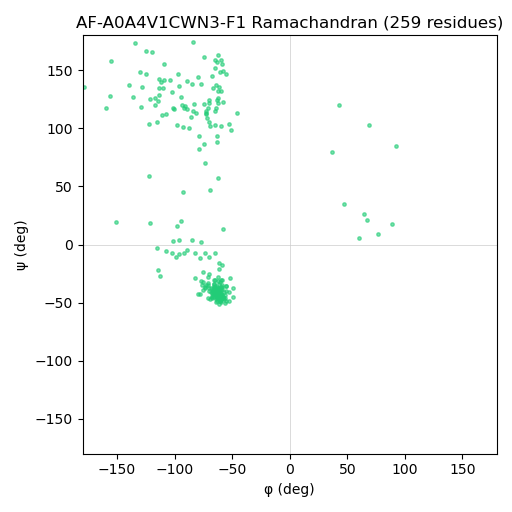 1.00 91.12 97 LEU A N 1
ATOM 733 C CA . LEU A 1 97 ? -8.181 1.521 12.463 1.00 91.12 97 LEU A CA 1
ATOM 734 C C . LEU A 1 97 ? -9.222 2.417 13.147 1.00 91.12 97 LEU A C 1
ATOM 736 O O . LEU A 1 97 ? -10.299 2.625 12.593 1.00 91.12 97 LEU A O 1
ATOM 740 N N . ILE A 1 98 ? -8.893 2.965 14.317 1.00 90.56 98 ILE A N 1
ATOM 741 C CA . ILE A 1 98 ? -9.737 3.927 15.032 1.00 90.56 98 ILE A CA 1
ATOM 742 C C . ILE A 1 98 ? -9.821 5.234 14.250 1.00 90.56 98 ILE A C 1
ATOM 744 O O . ILE A 1 98 ? -10.923 5.725 14.043 1.00 90.56 98 ILE A O 1
ATOM 748 N N . GLU A 1 99 ? -8.706 5.746 13.729 1.00 88.75 99 GLU A N 1
ATOM 749 C CA . GLU A 1 99 ? -8.694 6.903 12.822 1.00 88.75 99 GLU A CA 1
ATOM 750 C C . GLU A 1 99 ? -9.582 6.673 11.597 1.00 88.75 99 GLU A C 1
ATOM 752 O O . GLU A 1 99 ? -10.410 7.518 11.254 1.00 88.75 99 GLU A O 1
ATOM 757 N N . ARG A 1 100 ? -9.482 5.495 10.970 1.00 90.12 100 ARG A N 1
ATOM 758 C CA . ARG A 1 100 ? -10.358 5.117 9.855 1.00 90.12 100 ARG A CA 1
ATOM 759 C C . ARG A 1 100 ? -11.830 5.099 10.270 1.00 90.12 100 ARG A C 1
ATOM 761 O O . ARG A 1 100 ? -12.662 5.585 9.509 1.00 90.12 100 ARG A O 1
ATOM 768 N N . ALA A 1 101 ? -12.157 4.561 11.443 1.00 89.12 101 ALA A N 1
ATOM 769 C CA . ALA A 1 101 ? -13.522 4.586 11.958 1.00 89.12 101 ALA A CA 1
ATOM 770 C C . ALA A 1 101 ? -13.994 6.029 12.207 1.00 89.12 101 ALA A C 1
ATOM 772 O O . ALA A 1 101 ? -15.089 6.393 11.793 1.00 89.12 101 ALA A O 1
ATOM 773 N N . MET A 1 102 ? -13.162 6.886 12.800 1.00 87.94 102 MET A N 1
ATOM 774 C CA . MET A 1 102 ? -13.499 8.297 13.015 1.00 87.94 102 MET A CA 1
ATOM 775 C C . MET A 1 102 ? -13.782 9.019 11.692 1.00 87.94 102 MET A C 1
ATOM 777 O O . MET A 1 102 ? -14.780 9.730 11.599 1.00 87.94 102 MET A O 1
ATOM 781 N N . LYS A 1 103 ? -12.979 8.776 10.646 1.00 86.44 103 LYS A N 1
ATOM 782 C CA . LYS A 1 103 ? -13.214 9.318 9.295 1.00 86.44 103 LYS A CA 1
ATOM 783 C C . LYS A 1 103 ? -14.518 8.798 8.681 1.00 86.44 103 LYS A C 1
ATOM 785 O O . LYS A 1 103 ? -15.333 9.590 8.222 1.00 86.44 103 LYS A O 1
ATOM 790 N N . LEU A 1 104 ? -14.750 7.484 8.721 1.00 87.19 104 LEU A N 1
ATOM 791 C CA . LEU A 1 104 ? -15.944 6.851 8.142 1.00 87.19 104 LEU A CA 1
ATOM 792 C C . LEU A 1 104 ? -17.251 7.373 8.760 1.00 87.19 104 LEU A C 1
ATOM 794 O O . LEU A 1 104 ? -18.248 7.516 8.060 1.00 87.19 104 LEU A O 1
ATOM 798 N N . TYR A 1 105 ? -17.236 7.655 10.062 1.00 88.12 105 TYR A N 1
ATOM 799 C CA . TYR A 1 105 ? -18.405 8.116 10.813 1.00 88.12 105 TYR A CA 1
ATOM 800 C C . TYR A 1 105 ? -18.449 9.642 11.002 1.00 88.12 105 TYR A C 1
ATOM 802 O O . TYR A 1 105 ? -19.198 10.123 11.849 1.00 88.12 105 TYR A O 1
ATOM 810 N N . GLY A 1 106 ? -17.667 10.406 10.227 1.00 81.50 106 GLY A N 1
ATOM 811 C CA . GLY A 1 106 ? -17.729 11.873 10.207 1.00 81.50 106 GLY A CA 1
ATOM 812 C C . GLY A 1 106 ? -17.325 12.548 11.523 1.00 81.50 106 GLY A C 1
ATOM 813 O O . GLY A 1 106 ? -17.801 13.636 11.826 1.00 81.50 106 GLY A O 1
ATOM 814 N N . LEU A 1 107 ? -16.492 11.885 12.330 1.00 79.56 107 LEU A N 1
ATOM 815 C CA . LEU A 1 107 ? -15.978 12.395 13.606 1.00 79.56 107 LEU A CA 1
ATOM 816 C C . LEU A 1 107 ? -14.541 12.910 13.522 1.00 79.56 107 LEU A C 1
ATOM 818 O O . LEU A 1 107 ? -14.030 13.445 14.506 1.00 79.56 107 LEU A O 1
ATOM 822 N N . ALA A 1 108 ? -13.872 12.717 12.387 1.00 70.75 108 ALA A N 1
ATOM 823 C CA . ALA A 1 108 ? -12.577 13.332 12.158 1.00 70.75 108 ALA A CA 1
ATOM 824 C C . ALA A 1 108 ? -12.754 14.857 12.185 1.00 70.75 108 ALA A C 1
ATOM 826 O O . ALA A 1 108 ? -13.567 15.400 11.445 1.00 70.75 108 ALA A O 1
ATOM 827 N N . THR A 1 109 ? -12.044 15.537 13.083 1.00 59.88 109 THR A N 1
ATOM 828 C CA . THR A 1 109 ? -12.024 17.000 13.117 1.00 59.88 109 THR A CA 1
ATOM 829 C C . THR A 1 109 ? -11.334 17.519 11.861 1.00 59.88 109 THR A C 1
ATOM 831 O O . THR A 1 109 ? -10.241 17.044 11.556 1.00 59.88 109 THR A O 1
ATOM 834 N N . ASP A 1 110 ? -11.913 18.535 11.214 1.00 53.50 110 ASP A N 1
ATOM 835 C CA . ASP A 1 110 ? -11.412 19.249 10.018 1.00 53.50 110 ASP A CA 1
ATOM 836 C C . ASP A 1 110 ? -10.010 19.895 10.181 1.00 53.50 110 ASP A C 1
ATOM 838 O O . ASP A 1 110 ? -9.589 20.718 9.378 1.00 53.50 110 ASP A O 1
ATOM 842 N N . GLN A 1 111 ? -9.250 19.556 11.230 1.00 51.34 111 GLN A N 1
ATOM 843 C CA . GLN A 1 111 ? -7.832 19.916 11.341 1.00 51.34 111 GLN A CA 1
ATOM 844 C C . GLN A 1 111 ? -6.944 19.143 10.349 1.00 51.34 111 GLN A C 1
ATOM 846 O O . GLN A 1 111 ? -5.796 19.530 10.162 1.00 51.34 111 GLN A O 1
ATOM 851 N N . ASP A 1 112 ? -7.490 18.119 9.686 1.00 48.59 112 ASP A N 1
ATOM 852 C CA . ASP A 1 112 ? -6.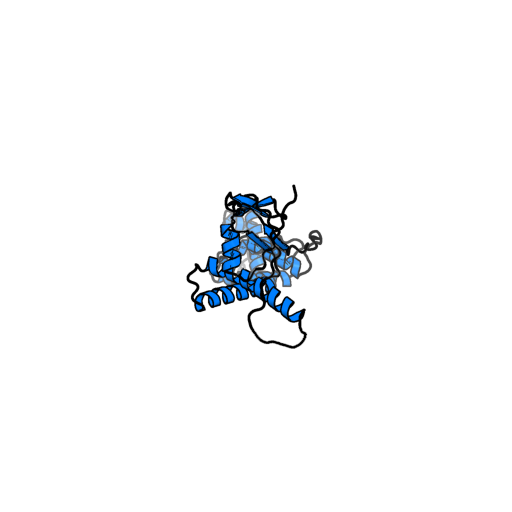926 17.481 8.491 1.00 48.59 112 ASP A CA 1
ATOM 853 C C . ASP A 1 112 ? -7.501 18.126 7.205 1.00 48.59 112 ASP A C 1
ATOM 855 O O . ASP A 1 112 ? -7.841 17.422 6.256 1.00 48.59 112 ASP A O 1
ATOM 859 N N . ASP A 1 113 ? -7.575 19.459 7.115 1.00 47.03 113 ASP A N 1
ATOM 860 C CA . ASP A 1 113 ? -7.593 20.160 5.814 1.00 47.03 113 ASP A CA 1
ATOM 861 C C . ASP A 1 113 ? -6.206 20.040 5.134 1.00 47.03 113 ASP A C 1
ATOM 863 O O . ASP A 1 113 ? -5.627 20.993 4.616 1.00 47.03 113 ASP A O 1
ATOM 867 N N . ASP A 1 114 ? -5.653 18.829 5.117 1.00 52.75 114 ASP A N 1
ATOM 868 C CA . ASP A 1 114 ? -4.798 18.387 4.036 1.00 52.75 114 ASP A CA 1
ATOM 869 C C . ASP A 1 114 ? -5.801 18.014 2.944 1.00 52.75 114 ASP A C 1
ATOM 871 O O . ASP A 1 114 ? -6.215 16.860 2.816 1.00 52.75 114 ASP A O 1
ATOM 875 N N . VAL A 1 115 ? -6.284 19.014 2.189 1.00 50.78 115 VAL A N 1
ATOM 876 C CA . VAL A 1 115 ? -6.783 18.730 0.836 1.00 50.78 115 VAL A CA 1
ATOM 877 C C . VAL A 1 115 ? -5.703 17.831 0.261 1.00 50.78 115 VAL A C 1
ATOM 879 O O . VAL A 1 115 ? -4.580 18.333 0.182 1.00 50.78 115 VAL A O 1
ATOM 882 N N . PRO A 1 116 ? -5.954 16.538 -0.032 1.00 50.34 116 PRO A N 1
ATOM 883 C CA . PRO A 1 116 ? -4.884 15.652 -0.442 1.00 50.34 116 PRO A CA 1
ATOM 884 C C . PRO A 1 116 ? -4.314 16.280 -1.697 1.00 50.34 116 PRO A C 1
ATOM 886 O O . PRO A 1 116 ? -4.958 16.266 -2.749 1.00 50.34 116 PRO A O 1
ATOM 889 N N . SER A 1 117 ? -3.172 16.956 -1.558 1.00 59.78 117 SER A N 1
ATOM 890 C CA . SER A 1 117 ? -2.477 17.493 -2.704 1.00 59.78 117 SER A CA 1
ATOM 891 C C . SER A 1 117 ? -2.228 16.265 -3.538 1.00 59.78 117 SER A C 1
ATOM 893 O O . SER A 1 117 ? -1.683 15.294 -3.013 1.00 59.78 117 SER A O 1
ATOM 895 N N . ASP A 1 118 ? -2.713 16.276 -4.775 1.00 70.94 118 ASP A N 1
ATOM 896 C CA . ASP A 1 118 ? -2.545 15.148 -5.667 1.00 70.94 118 ASP A CA 1
ATOM 897 C C . ASP A 1 118 ? -1.052 14.814 -5.718 1.00 70.94 118 ASP A C 1
ATOM 899 O O . ASP A 1 118 ? -0.248 15.564 -6.274 1.00 70.94 118 ASP A O 1
ATOM 903 N N . SER A 1 119 ? -0.677 13.750 -5.012 1.00 76.19 119 SER A N 1
ATOM 904 C CA . SER A 1 119 ? 0.704 13.331 -4.831 1.00 76.19 119 SER A CA 1
ATOM 905 C C . SER A 1 119 ? 1.171 12.524 -6.028 1.00 76.19 119 SER A C 1
ATOM 907 O O . SER A 1 119 ? 2.358 12.220 -6.129 1.00 76.19 119 SER A O 1
ATOM 909 N N . ARG A 1 120 ? 0.265 12.199 -6.960 1.00 84.38 120 ARG A N 1
ATOM 910 C CA . ARG A 1 120 ? 0.593 11.453 -8.164 1.00 84.38 120 ARG A CA 1
ATOM 911 C C . ARG A 1 120 ? 1.555 12.264 -9.013 1.00 84.38 120 ARG A C 1
ATOM 913 O O . ARG A 1 120 ? 1.299 13.403 -9.399 1.00 84.38 120 ARG A O 1
ATOM 920 N N . HIS A 1 121 ? 2.686 11.655 -9.314 1.00 85.00 121 HIS A N 1
ATOM 921 C CA . HIS A 1 121 ? 3.734 12.269 -10.106 1.00 85.00 121 HIS A CA 1
ATOM 922 C C . HIS A 1 121 ? 4.574 11.187 -10.769 1.00 85.00 121 HIS A C 1
ATOM 924 O O . HIS A 1 121 ? 4.640 10.054 -10.299 1.00 85.00 121 HIS A O 1
ATOM 930 N N . VAL A 1 122 ? 5.263 11.547 -11.849 1.00 90.12 122 VAL A N 1
ATOM 931 C CA . VAL A 1 122 ? 6.295 10.705 -12.457 1.00 90.12 122 VAL A CA 1
ATOM 932 C C . VAL A 1 122 ? 7.540 11.555 -12.645 1.00 90.12 122 VAL A C 1
ATOM 934 O O . VAL A 1 122 ? 7.530 12.542 -13.378 1.00 90.12 122 VAL A O 1
ATOM 937 N N . THR A 1 123 ? 8.626 11.163 -11.989 1.00 87.06 123 THR A N 1
ATOM 938 C CA . THR A 1 123 ? 9.923 11.832 -12.062 1.00 87.06 123 THR A CA 1
ATOM 939 C C . THR A 1 123 ? 10.949 10.889 -12.666 1.00 87.06 123 THR A C 1
ATOM 941 O O . THR A 1 123 ? 11.186 9.793 -12.164 1.00 87.06 123 THR A O 1
ATOM 944 N N . ILE A 1 124 ? 11.623 11.339 -13.723 1.00 87.19 124 ILE A N 1
ATOM 945 C CA . ILE A 1 124 ? 12.776 10.636 -14.288 1.00 87.19 124 ILE A CA 1
ATOM 946 C C . ILE A 1 124 ? 14.041 11.294 -13.737 1.00 87.19 124 ILE A C 1
ATOM 948 O O . ILE A 1 124 ? 14.435 12.382 -14.166 1.00 87.19 124 ILE A O 1
ATOM 952 N N . VAL A 1 125 ? 14.669 10.636 -12.765 1.00 79.62 125 VAL A N 1
ATOM 953 C CA . VAL A 1 125 ? 15.876 11.116 -12.093 1.00 79.62 125 VAL A CA 1
ATOM 954 C C . VAL A 1 125 ? 17.096 10.698 -12.911 1.00 79.62 125 VAL A C 1
ATOM 956 O O . VAL A 1 125 ? 17.454 9.521 -12.999 1.00 79.62 125 VAL A O 1
ATOM 959 N N . GLY A 1 126 ? 17.743 11.686 -13.527 1.00 70.12 126 GLY A N 1
ATOM 960 C CA . GLY A 1 126 ? 19.101 11.537 -14.038 1.00 70.12 126 GLY A CA 1
ATOM 961 C C . GLY A 1 126 ? 20.075 11.728 -12.885 1.00 70.12 126 GLY A C 1
ATOM 962 O O . GLY A 1 126 ? 20.152 12.820 -12.328 1.00 70.12 126 GLY A O 1
ATOM 963 N N . GLU A 1 127 ? 20.785 10.676 -12.490 1.00 61.16 127 GLU A N 1
ATOM 964 C CA . GLU A 1 127 ? 21.848 10.795 -11.494 1.00 61.16 127 GLU A CA 1
ATOM 965 C C . GLU A 1 127 ? 22.941 11.759 -11.995 1.00 61.16 127 GLU A C 1
ATOM 967 O O . GLU A 1 127 ? 23.183 11.863 -13.199 1.00 61.16 127 GLU A O 1
ATOM 972 N N . ARG A 1 128 ? 23.601 12.471 -11.069 1.00 55.50 128 ARG A N 1
ATOM 973 C CA . ARG A 1 128 ? 24.658 13.462 -11.364 1.00 55.50 128 ARG A CA 1
ATOM 974 C C . ARG A 1 128 ? 25.923 12.858 -11.987 1.00 55.50 128 ARG A C 1
ATOM 976 O O . ARG A 1 128 ? 26.796 13.631 -12.368 1.00 55.50 128 ARG A O 1
ATOM 983 N N . ASP A 1 129 ? 26.031 11.528 -12.072 1.00 66.38 129 ASP A N 1
ATOM 984 C CA . ASP A 1 129 ? 27.128 10.847 -12.761 1.00 66.38 129 ASP A CA 1
ATOM 985 C C . ASP A 1 129 ? 26.975 11.004 -14.288 1.00 66.38 129 ASP A C 1
ATOM 987 O O . ASP A 1 129 ? 26.039 10.447 -14.888 1.00 66.38 129 ASP A O 1
ATOM 991 N N . PRO A 1 130 ? 27.893 11.740 -14.945 1.00 61.56 130 PRO A N 1
ATOM 992 C CA . PRO A 1 130 ? 27.858 11.947 -16.382 1.00 61.56 130 PRO A CA 1
ATOM 993 C C . PRO A 1 130 ? 27.986 10.660 -17.197 1.00 61.56 130 PRO A C 1
ATOM 995 O O . PRO A 1 130 ? 27.681 10.715 -18.379 1.00 61.56 130 PRO A O 1
ATOM 998 N N . PHE A 1 131 ? 28.424 9.538 -16.614 1.00 65.81 131 PHE A N 1
ATOM 999 C CA . PHE A 1 131 ? 28.715 8.296 -17.339 1.00 65.81 131 PHE A CA 1
ATOM 1000 C C . PHE A 1 131 ? 27.698 7.172 -17.121 1.00 65.81 131 PHE A C 1
ATOM 1002 O O . PHE A 1 131 ? 27.794 6.127 -17.771 1.00 65.81 131 PHE A O 1
ATOM 1009 N N . ALA A 1 132 ? 26.718 7.350 -16.233 1.00 72.12 132 ALA A N 1
ATOM 1010 C CA . ALA A 1 132 ? 25.715 6.318 -15.999 1.00 72.12 132 ALA A CA 1
ATOM 1011 C C . ALA A 1 132 ? 24.913 6.026 -17.289 1.00 72.12 132 ALA A C 1
ATOM 1013 O O . ALA A 1 132 ? 24.490 6.927 -18.009 1.00 72.12 132 ALA A O 1
ATOM 1014 N N . GLN A 1 133 ? 24.690 4.750 -17.614 1.00 74.19 133 GLN A N 1
ATOM 1015 C CA . GLN A 1 133 ? 24.000 4.356 -18.857 1.00 74.19 133 GLN A CA 1
ATOM 1016 C C . GLN A 1 133 ? 22.482 4.195 -18.688 1.00 74.19 133 GLN A C 1
ATOM 1018 O O . GLN A 1 133 ? 21.760 4.046 -19.672 1.00 74.19 133 GLN A O 1
ATOM 1023 N N . THR A 1 134 ? 21.988 4.266 -17.452 1.00 81.31 134 THR A N 1
ATOM 1024 C CA . THR A 1 134 ? 20.572 4.141 -17.088 1.00 81.31 134 THR A CA 1
ATOM 1025 C C . THR A 1 134 ? 20.072 5.415 -16.395 1.00 81.31 134 THR A C 1
ATOM 1027 O O . THR A 1 134 ? 20.859 6.295 -16.025 1.00 81.31 134 THR A O 1
ATOM 1030 N N . MET A 1 135 ? 18.749 5.549 -16.282 1.00 81.19 135 MET A N 1
ATOM 1031 C CA . MET A 1 135 ? 18.064 6.585 -15.500 1.00 81.19 135 MET A CA 1
ATOM 1032 C C . MET A 1 135 ? 17.026 5.913 -14.604 1.00 81.19 135 MET A C 1
ATOM 1034 O O . MET A 1 135 ? 16.461 4.887 -14.986 1.00 81.19 135 MET A O 1
ATOM 1038 N N . GLN A 1 136 ? 16.775 6.486 -13.428 1.00 84.94 136 GLN A N 1
ATOM 1039 C CA . GLN A 1 136 ? 15.737 5.988 -12.529 1.00 84.94 136 GLN A CA 1
ATOM 1040 C C . GLN A 1 136 ? 14.407 6.670 -12.840 1.00 84.94 136 GLN A C 1
ATOM 1042 O O . GLN A 1 136 ? 14.368 7.872 -13.098 1.00 84.94 136 GLN A O 1
ATOM 1047 N N . VAL A 1 137 ? 13.320 5.909 -12.781 1.00 88.75 137 VAL A N 1
ATOM 1048 C CA . VAL A 1 137 ? 11.955 6.430 -12.874 1.00 88.75 137 VAL A CA 1
ATOM 1049 C C . VAL A 1 137 ? 11.286 6.191 -11.529 1.00 88.75 137 VAL A C 1
ATOM 1051 O O . VAL A 1 137 ? 11.242 5.057 -11.060 1.00 88.75 137 VAL A O 1
ATOM 1054 N N . HIS A 1 138 ? 10.793 7.261 -10.918 1.00 87.81 138 HIS A N 1
ATOM 1055 C CA . HIS A 1 138 ? 10.008 7.234 -9.688 1.00 87.81 138 HIS A CA 1
ATOM 1056 C C . HIS A 1 138 ? 8.600 7.695 -10.026 1.00 87.81 138 HIS A C 1
ATOM 1058 O O . HIS A 1 138 ? 8.442 8.726 -10.678 1.00 87.81 138 HIS A O 1
ATOM 1064 N N . ALA A 1 139 ? 7.595 6.920 -9.635 1.00 88.44 139 ALA A N 1
ATOM 1065 C CA . ALA A 1 139 ? 6.209 7.213 -9.960 1.00 88.44 139 ALA A CA 1
ATOM 1066 C C . ALA A 1 139 ? 5.294 6.928 -8.771 1.00 88.44 139 ALA A C 1
ATOM 1068 O O . ALA A 1 139 ? 5.414 5.890 -8.121 1.00 88.44 139 ALA A O 1
ATOM 1069 N N . GLU A 1 140 ? 4.356 7.836 -8.549 1.00 88.56 140 GLU A N 1
ATOM 1070 C CA . GLU A 1 140 ? 3.192 7.658 -7.696 1.00 88.56 140 GLU A CA 1
ATOM 1071 C C . GLU A 1 140 ? 1.959 7.770 -8.595 1.00 88.56 140 GLU A C 1
ATOM 1073 O O . GLU A 1 140 ? 1.781 8.770 -9.291 1.00 88.56 140 GLU A O 1
ATOM 1078 N N . LEU A 1 141 ? 1.160 6.706 -8.645 1.00 86.75 141 LEU A N 1
ATOM 1079 C CA . LEU A 1 141 ? 0.020 6.557 -9.551 1.00 86.75 141 LEU A CA 1
ATOM 1080 C C . LEU A 1 141 ? -1.243 6.250 -8.745 1.00 86.75 141 LEU A C 1
ATOM 1082 O O . LEU A 1 141 ? -1.162 5.874 -7.573 1.00 86.75 141 LEU A O 1
ATOM 1086 N N . ASP A 1 142 ? -2.407 6.366 -9.387 1.00 85.19 142 ASP A N 1
ATOM 1087 C CA . ASP A 1 142 ? -3.623 5.772 -8.834 1.00 85.19 142 ASP A CA 1
ATOM 1088 C C . ASP A 1 142 ? -3.437 4.256 -8.646 1.00 85.19 142 ASP A C 1
ATOM 1090 O O . ASP A 1 142 ? -2.692 3.612 -9.387 1.00 85.19 142 ASP A O 1
ATOM 1094 N N . ILE A 1 143 ? -4.101 3.671 -7.646 1.00 74.38 143 ILE A N 1
ATOM 1095 C CA . ILE A 1 143 ? -3.961 2.242 -7.339 1.00 74.38 143 ILE A CA 1
ATOM 1096 C C . ILE A 1 143 ? -4.394 1.379 -8.531 1.00 74.38 143 ILE A C 1
ATOM 1098 O O . ILE A 1 143 ? -3.735 0.378 -8.811 1.00 74.38 143 ILE A O 1
ATOM 1102 N N . ALA A 1 144 ? -5.478 1.742 -9.224 1.00 74.31 144 ALA A N 1
ATOM 1103 C CA . ALA A 1 144 ? -5.937 1.002 -10.396 1.00 74.31 144 ALA A CA 1
ATOM 1104 C C . ALA A 1 144 ? -4.897 1.081 -11.522 1.00 74.31 144 ALA A C 1
ATOM 1106 O O . ALA A 1 144 ? -4.441 0.044 -12.003 1.00 74.31 144 ALA A O 1
ATOM 1107 N N . ASP A 1 145 ? -4.426 2.290 -11.836 1.00 82.31 145 ASP A N 1
ATOM 1108 C CA . ASP A 1 145 ? -3.410 2.521 -12.869 1.00 82.31 145 ASP A CA 1
ATOM 1109 C C . ASP A 1 145 ? -2.083 1.807 -12.551 1.00 82.31 145 ASP A C 1
ATOM 1111 O O . ASP A 1 145 ? -1.427 1.262 -13.440 1.00 82.31 145 ASP A O 1
ATOM 1115 N N . ALA A 1 146 ? -1.678 1.763 -11.277 1.00 84.25 146 ALA A N 1
ATOM 1116 C CA . ALA A 1 146 ? -0.476 1.057 -10.837 1.00 84.25 146 ALA A CA 1
ATOM 1117 C C . ALA A 1 146 ? -0.592 -0.464 -11.026 1.00 84.25 146 ALA A C 1
ATOM 1119 O O . ALA A 1 146 ? 0.378 -1.117 -11.421 1.00 84.25 146 ALA A O 1
ATOM 1120 N N . LEU A 1 147 ? -1.769 -1.036 -10.750 1.00 80.06 147 LEU A N 1
ATOM 1121 C CA . LEU A 1 147 ? -2.031 -2.460 -10.957 1.00 80.06 147 LEU A CA 1
ATOM 1122 C C . LEU A 1 147 ? -2.088 -2.810 -12.445 1.00 80.06 147 LEU A C 1
ATOM 1124 O O . LEU A 1 147 ? -1.533 -3.837 -12.841 1.00 80.06 147 LEU A O 1
ATOM 1128 N N . ASP A 1 148 ? -2.696 -1.955 -13.263 1.00 86.31 148 ASP A N 1
ATOM 1129 C CA . ASP A 1 148 ? -2.731 -2.124 -14.715 1.00 86.31 148 ASP A CA 1
ATOM 1130 C C . ASP A 1 148 ? -1.320 -2.031 -15.316 1.00 86.31 148 ASP A C 1
ATOM 1132 O O . ASP A 1 148 ? -0.933 -2.874 -16.132 1.00 86.31 148 ASP A O 1
ATOM 1136 N N . LEU A 1 149 ? -0.497 -1.083 -14.852 1.00 92.62 149 LEU A N 1
ATOM 1137 C CA . LEU A 1 149 ? 0.905 -0.969 -15.256 1.00 92.62 149 LEU A CA 1
ATOM 1138 C C . LEU A 1 149 ? 1.716 -2.217 -14.874 1.00 92.62 149 LEU A C 1
ATOM 1140 O O . LEU A 1 149 ? 2.484 -2.718 -15.698 1.00 92.62 149 LEU A O 1
ATOM 1144 N N . GLU A 1 150 ? 1.545 -2.749 -13.660 1.00 94.38 150 GLU A N 1
ATOM 1145 C CA . GLU A 1 150 ? 2.215 -3.989 -13.242 1.00 94.38 150 GLU A CA 1
ATOM 1146 C C . GLU A 1 150 ? 1.825 -5.162 -14.145 1.00 94.38 150 GLU A C 1
ATOM 1148 O O . GLU A 1 150 ? 2.698 -5.903 -14.605 1.00 94.38 150 GLU A O 1
ATOM 1153 N N . GLN A 1 151 ? 0.533 -5.317 -14.446 1.00 90.69 151 GLN A N 1
ATOM 1154 C CA . GLN A 1 151 ? 0.056 -6.371 -15.341 1.00 90.69 151 GLN A CA 1
ATOM 1155 C C . GLN A 1 151 ? 0.650 -6.228 -16.745 1.00 90.69 151 GLN A C 1
ATOM 1157 O O . GLN A 1 151 ? 1.128 -7.214 -17.312 1.00 90.69 151 GLN A O 1
ATOM 1162 N N . ALA A 1 152 ? 0.682 -5.009 -17.286 1.00 92.69 152 ALA A N 1
ATOM 1163 C CA . ALA A 1 152 ? 1.255 -4.726 -18.596 1.00 92.69 152 ALA A CA 1
ATOM 1164 C C . ALA A 1 152 ? 2.763 -5.037 -18.647 1.00 92.69 152 ALA A C 1
ATOM 1166 O O . ALA A 1 152 ? 3.232 -5.706 -19.572 1.00 92.69 152 ALA A O 1
ATOM 1167 N N . VAL A 1 153 ? 3.529 -4.622 -17.631 1.00 96.75 153 VAL A N 1
ATOM 1168 C CA . VAL A 1 153 ? 4.973 -4.901 -17.528 1.00 96.75 153 VAL A CA 1
ATOM 1169 C C . VAL A 1 153 ? 5.236 -6.399 -17.366 1.00 96.75 153 VAL A C 1
ATOM 1171 O O . VAL A 1 153 ? 6.130 -6.943 -18.021 1.00 96.75 153 VAL A O 1
ATOM 1174 N N . ALA A 1 154 ? 4.455 -7.089 -16.533 1.00 95.31 154 ALA A N 1
ATOM 1175 C CA . ALA A 1 154 ? 4.573 -8.529 -16.336 1.00 95.31 154 ALA A CA 1
ATOM 1176 C C . ALA A 1 154 ? 4.279 -9.304 -17.630 1.00 95.31 154 ALA A C 1
ATOM 1178 O O . ALA A 1 154 ? 5.056 -10.188 -18.011 1.00 95.31 154 ALA A O 1
ATOM 1179 N N . ALA A 1 155 ? 3.206 -8.941 -18.338 1.00 93.31 155 ALA A N 1
ATOM 1180 C CA . ALA A 1 155 ? 2.845 -9.533 -19.621 1.00 93.31 155 ALA A CA 1
ATOM 1181 C C . ALA A 1 155 ? 3.928 -9.290 -20.682 1.00 93.31 155 ALA A C 1
ATOM 1183 O O . ALA A 1 155 ? 4.359 -10.233 -21.348 1.00 93.31 155 ALA A O 1
ATOM 1184 N N . GLY A 1 156 ? 4.438 -8.059 -20.794 1.00 94.31 156 GLY A N 1
ATOM 1185 C CA . GLY A 1 156 ? 5.523 -7.722 -21.716 1.00 94.31 156 GLY A CA 1
ATOM 1186 C C . GLY A 1 156 ? 6.809 -8.502 -21.423 1.00 94.31 156 GLY A C 1
ATOM 1187 O O . GLY A 1 156 ? 7.410 -9.076 -22.331 1.00 94.31 156 GLY A O 1
ATOM 1188 N N . ALA A 1 157 ? 7.206 -8.623 -20.153 1.00 97.06 157 ALA A N 1
ATOM 1189 C CA . ALA A 1 157 ? 8.392 -9.388 -19.763 1.00 97.06 157 ALA A CA 1
ATOM 1190 C C . ALA A 1 157 ? 8.249 -10.894 -20.057 1.00 97.06 157 ALA A C 1
ATOM 1192 O O . ALA A 1 157 ? 9.222 -11.554 -20.449 1.00 97.06 157 ALA A O 1
ATOM 1193 N N . ALA A 1 158 ? 7.044 -11.446 -19.878 1.00 95.69 158 ALA A N 1
ATOM 1194 C CA . ALA A 1 158 ? 6.719 -12.818 -20.259 1.00 95.69 158 ALA A CA 1
ATOM 1195 C C . ALA A 1 158 ? 6.757 -13.007 -21.785 1.00 95.69 158 ALA A C 1
ATOM 1197 O O . ALA A 1 158 ? 7.349 -13.978 -22.258 1.00 95.69 158 ALA A O 1
ATOM 1198 N N . GLY A 1 159 ? 6.215 -12.052 -22.547 1.00 95.25 159 GLY A N 1
ATOM 1199 C CA . GLY A 1 159 ? 6.290 -12.025 -24.008 1.00 95.25 159 GLY A CA 1
ATOM 1200 C C . GLY A 1 159 ? 7.732 -12.010 -24.518 1.00 95.25 159 GLY A C 1
ATOM 1201 O O . GLY A 1 159 ? 8.093 -12.831 -25.358 1.00 95.25 159 GLY A O 1
ATOM 1202 N N . LEU A 1 160 ? 8.594 -11.170 -23.934 1.00 94.31 160 LEU A N 1
ATOM 1203 C CA . LEU A 1 160 ? 10.029 -11.150 -24.244 1.00 94.31 160 LEU A CA 1
ATOM 1204 C C . LEU A 1 160 ? 10.697 -12.503 -23.965 1.00 94.31 160 LEU A C 1
ATOM 1206 O O . LEU A 1 160 ? 11.528 -12.943 -24.757 1.00 94.31 160 LEU A O 1
ATOM 1210 N N . LYS A 1 161 ? 10.306 -13.203 -22.888 1.00 96.81 161 LYS A N 1
ATOM 1211 C CA . LYS A 1 161 ? 10.784 -14.574 -22.624 1.00 96.81 161 LYS A CA 1
ATOM 1212 C C . LYS A 1 161 ? 10.418 -15.518 -23.761 1.00 96.81 161 LYS A C 1
ATOM 1214 O O . LYS A 1 161 ? 11.254 -16.278 -24.230 1.00 96.81 161 LYS A O 1
ATOM 1219 N N . ALA A 1 162 ? 9.148 -15.489 -24.160 1.00 95.19 162 ALA A N 1
ATOM 1220 C CA . ALA A 1 162 ? 8.609 -16.377 -25.180 1.00 95.19 162 ALA A CA 1
ATOM 1221 C C . ALA A 1 162 ? 9.251 -16.118 -26.552 1.00 95.19 162 ALA A C 1
ATOM 1223 O O . ALA A 1 162 ? 9.435 -17.052 -27.324 1.00 95.19 162 ALA A O 1
ATOM 1224 N N . ALA A 1 163 ? 9.652 -14.872 -26.819 1.00 92.31 163 ALA A N 1
ATOM 1225 C CA . ALA A 1 163 ? 10.398 -14.473 -28.008 1.00 92.31 163 ALA A CA 1
ATOM 1226 C C . ALA A 1 163 ? 11.900 -14.840 -27.969 1.00 92.31 163 ALA A C 1
ATOM 1228 O O . ALA A 1 163 ? 12.625 -14.510 -28.905 1.00 92.31 163 ALA A O 1
ATOM 1229 N N . GLY A 1 164 ? 12.378 -15.514 -26.914 1.00 94.56 164 GLY A N 1
ATOM 1230 C CA . GLY A 1 164 ? 13.765 -15.981 -26.797 1.00 94.56 164 GLY A CA 1
ATOM 1231 C C . GLY A 1 164 ? 14.735 -14.976 -26.169 1.00 94.56 164 GLY A C 1
ATOM 1232 O O . GLY A 1 164 ? 15.944 -15.107 -26.334 1.00 94.56 164 GLY A O 1
ATOM 1233 N N . CYS A 1 165 ? 14.244 -13.953 -25.463 1.00 93.31 165 CYS A N 1
ATOM 1234 C CA . CYS A 1 165 ? 15.115 -13.072 -24.689 1.00 93.31 165 CYS A CA 1
ATOM 1235 C C . CYS A 1 165 ? 15.628 -13.804 -23.435 1.00 93.31 165 CYS A C 1
ATOM 1237 O O . CYS A 1 165 ? 14.860 -14.071 -22.508 1.00 93.31 165 CYS A O 1
ATOM 1239 N N . GLU A 1 166 ? 16.934 -14.078 -23.402 1.00 94.75 166 GLU A N 1
ATOM 1240 C CA . GLU A 1 166 ? 17.628 -14.787 -22.310 1.00 94.75 166 GLU A CA 1
ATOM 1241 C C . GLU A 1 166 ? 18.057 -13.873 -21.145 1.00 94.75 166 GLU A C 1
ATOM 1243 O O . GLU A 1 166 ? 18.697 -14.311 -20.190 1.00 94.75 166 GLU A O 1
ATOM 1248 N N . GLU A 1 167 ? 17.705 -12.588 -21.200 1.00 95.00 167 GLU A N 1
ATOM 1249 C CA . GLU A 1 167 ? 18.013 -11.629 -20.141 1.00 95.00 167 GLU A CA 1
ATOM 1250 C C . GLU A 1 167 ? 17.290 -11.971 -18.822 1.00 95.00 167 GLU A C 1
ATOM 1252 O O . GLU A 1 167 ? 16.252 -12.654 -18.783 1.00 95.00 167 GLU A O 1
ATOM 1257 N N . SER A 1 168 ? 17.812 -11.448 -17.707 1.00 97.56 168 SER A N 1
ATOM 1258 C CA . SER A 1 168 ? 17.199 -11.644 -16.387 1.00 97.56 168 SER A CA 1
ATOM 1259 C C . SER A 1 168 ? 15.762 -11.101 -16.341 1.00 97.56 168 SER A C 1
ATOM 1261 O O . SER A 1 168 ? 15.360 -10.265 -17.154 1.00 97.56 168 SER A O 1
ATOM 1263 N N . LEU A 1 169 ? 14.952 -11.575 -15.385 1.00 95.12 169 LEU A N 1
ATOM 1264 C CA . LEU A 1 169 ? 13.565 -11.111 -15.248 1.00 95.12 169 LEU A CA 1
ATOM 1265 C C . LEU A 1 169 ? 13.489 -9.587 -15.076 1.00 95.12 169 LEU A C 1
ATOM 1267 O O . LEU A 1 169 ? 12.673 -8.947 -15.733 1.00 95.12 169 LEU A O 1
ATOM 1271 N N . ASP A 1 170 ? 14.365 -9.014 -14.254 1.00 95.62 170 ASP A N 1
ATOM 1272 C CA . ASP A 1 170 ? 14.386 -7.574 -13.985 1.00 95.62 170 ASP A CA 1
ATOM 1273 C C . ASP A 1 170 ? 14.772 -6.767 -15.232 1.00 95.62 170 ASP A C 1
ATOM 1275 O O . ASP A 1 170 ? 14.146 -5.749 -15.534 1.00 95.62 170 ASP A O 1
ATOM 1279 N N . VAL A 1 171 ? 15.735 -7.260 -16.022 1.00 95.81 171 VAL A N 1
ATOM 1280 C CA . VAL A 1 171 ? 16.101 -6.642 -17.305 1.00 95.81 171 VAL A CA 1
ATOM 1281 C C . VAL A 1 171 ? 14.941 -6.736 -18.295 1.00 95.81 171 VAL A C 1
ATOM 1283 O O . VAL A 1 171 ? 14.605 -5.742 -18.933 1.00 95.81 171 VAL A O 1
ATOM 1286 N N . ARG A 1 172 ? 14.253 -7.880 -18.383 1.00 97.44 172 ARG A N 1
ATOM 1287 C CA . ARG A 1 172 ? 13.076 -8.029 -19.257 1.00 97.44 172 ARG A CA 1
ATOM 1288 C C . ARG A 1 172 ? 11.903 -7.151 -18.829 1.00 97.44 172 ARG A C 1
ATOM 1290 O O . ARG A 1 172 ? 11.215 -6.633 -19.699 1.00 97.44 172 ARG A O 1
ATOM 1297 N N . ARG A 1 173 ? 11.694 -6.918 -17.531 1.00 97.50 173 ARG A N 1
ATOM 1298 C CA . ARG A 1 173 ? 10.699 -5.948 -17.030 1.00 97.50 173 ARG A CA 1
ATOM 1299 C C . ARG A 1 173 ? 11.059 -4.514 -17.422 1.00 97.50 173 ARG A C 1
ATOM 1301 O O . ARG A 1 173 ? 10.195 -3.783 -17.896 1.00 97.50 173 ARG A O 1
ATOM 1308 N N . SER A 1 174 ? 12.332 -4.136 -17.305 1.00 95.12 174 SER A N 1
ATOM 1309 C CA . SER A 1 174 ? 12.834 -2.838 -17.781 1.00 95.12 174 SER A CA 1
ATOM 1310 C C . SER A 1 174 ? 12.636 -2.664 -19.295 1.00 95.12 174 SER A C 1
ATOM 1312 O O . SER A 1 174 ? 12.115 -1.646 -19.753 1.00 95.12 174 SER A O 1
ATOM 1314 N N . LEU A 1 175 ? 12.961 -3.696 -20.082 1.00 92.81 175 LEU A N 1
ATOM 1315 C CA . LEU A 1 175 ? 12.725 -3.710 -21.527 1.00 92.81 175 LEU A CA 1
ATOM 1316 C C . LEU A 1 175 ? 11.234 -3.618 -21.869 1.00 92.81 175 LEU A C 1
ATOM 1318 O O . LEU A 1 175 ? 10.880 -2.858 -22.766 1.00 92.81 175 LEU A O 1
ATOM 1322 N N . ALA A 1 176 ? 10.372 -4.338 -21.146 1.00 94.44 176 ALA A N 1
ATOM 1323 C CA . ALA A 1 176 ? 8.924 -4.316 -21.333 1.00 94.44 176 ALA A CA 1
ATOM 1324 C C . ALA A 1 176 ? 8.327 -2.927 -21.078 1.00 94.44 176 ALA A C 1
ATOM 1326 O O . ALA A 1 176 ? 7.520 -2.462 -21.876 1.00 94.44 176 ALA A O 1
ATOM 1327 N N . LEU A 1 177 ? 8.771 -2.227 -20.029 1.00 93.44 177 LEU A N 1
ATOM 1328 C CA . LEU A 1 177 ? 8.374 -0.837 -19.790 1.00 93.44 177 LEU A CA 1
ATOM 1329 C C . LEU A 1 177 ? 8.790 0.073 -20.962 1.00 93.44 177 LEU A C 1
ATOM 1331 O O . LEU A 1 177 ? 8.024 0.933 -21.395 1.00 93.44 177 LEU A O 1
ATOM 1335 N N . GLY A 1 178 ? 9.981 -0.160 -21.524 1.00 89.50 178 GLY A N 1
ATOM 1336 C CA . GLY A 1 178 ? 10.437 0.502 -22.745 1.00 89.50 178 GLY A CA 1
ATOM 1337 C C . GLY A 1 178 ? 9.588 0.173 -23.980 1.00 89.50 178 GLY A C 1
ATOM 1338 O O . GLY A 1 178 ? 9.323 1.073 -24.774 1.00 89.50 178 GLY A O 1
ATOM 1339 N N . GLU A 1 179 ? 9.144 -1.078 -24.149 1.00 88.81 179 GLU A N 1
ATOM 1340 C CA . GLU A 1 179 ? 8.235 -1.476 -25.237 1.00 88.81 179 GLU A CA 1
ATOM 1341 C C . GLU A 1 179 ? 6.853 -0.837 -25.100 1.00 88.81 179 GLU A C 1
ATOM 1343 O O . GLU A 1 179 ? 6.317 -0.361 -26.094 1.00 88.81 179 GL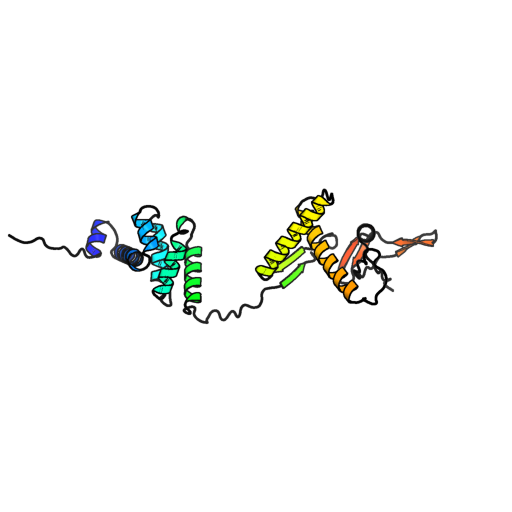U A O 1
ATOM 1348 N N . LEU A 1 180 ? 6.298 -0.738 -23.887 1.00 89.50 180 LEU A N 1
ATOM 1349 C CA . LEU A 1 180 ? 5.018 -0.054 -23.658 1.00 89.50 180 LEU A CA 1
ATOM 1350 C C . LEU A 1 180 ? 5.070 1.402 -24.137 1.00 89.50 180 LEU A C 1
ATOM 1352 O O . LEU A 1 180 ? 4.202 1.842 -24.890 1.00 89.50 180 LEU A O 1
ATOM 1356 N N . ALA A 1 181 ? 6.136 2.125 -23.781 1.00 84.38 181 ALA A N 1
ATOM 1357 C CA . ALA A 1 181 ? 6.353 3.484 -24.268 1.00 84.38 181 ALA A CA 1
ATOM 1358 C C . ALA A 1 181 ? 6.527 3.535 -25.799 1.00 84.38 181 ALA A C 1
ATOM 1360 O O . ALA A 1 181 ? 6.025 4.449 -26.451 1.00 84.38 181 ALA A O 1
ATOM 1361 N N . ARG A 1 182 ? 7.213 2.547 -26.394 1.00 74.81 182 ARG A N 1
ATOM 1362 C CA . ARG A 1 182 ? 7.386 2.452 -27.855 1.00 74.81 182 ARG A CA 1
ATOM 1363 C C . ARG A 1 182 ? 6.067 2.198 -28.587 1.00 74.81 182 ARG A C 1
ATOM 1365 O O . ARG A 1 182 ? 5.824 2.826 -29.615 1.00 74.81 182 ARG A O 1
ATOM 1372 N N . HIS A 1 183 ? 5.231 1.303 -28.069 1.00 78.38 183 HIS A N 1
ATOM 1373 C CA . HIS A 1 183 ? 3.941 0.952 -28.659 1.00 78.38 183 HIS A CA 1
ATOM 1374 C C . HIS A 1 183 ? 2.982 2.148 -28.672 1.00 78.38 183 HIS A C 1
ATOM 1376 O O . HIS A 1 183 ? 2.312 2.365 -29.679 1.00 78.38 183 HIS A O 1
ATOM 1382 N N . GLN A 1 184 ? 2.972 2.960 -27.608 1.00 76.50 184 GLN A N 1
ATOM 1383 C CA . GLN A 1 184 ? 2.172 4.186 -27.562 1.00 76.50 184 GLN A CA 1
ATOM 1384 C C . GLN A 1 184 ? 2.570 5.170 -28.677 1.00 76.50 184 GLN A C 1
ATOM 1386 O O . GLN A 1 184 ? 1.717 5.603 -29.446 1.00 76.50 184 GLN A O 1
ATOM 1391 N N . THR A 1 185 ? 3.868 5.449 -28.847 1.00 62.78 185 THR A N 1
ATOM 1392 C CA . THR A 1 185 ? 4.355 6.344 -29.915 1.00 62.78 185 THR A CA 1
ATOM 1393 C C . THR A 1 185 ? 4.001 5.837 -31.317 1.00 62.78 185 THR A C 1
ATOM 1395 O O . THR A 1 185 ? 3.673 6.629 -32.200 1.00 62.78 185 THR A O 1
ATOM 1398 N N . ALA A 1 186 ? 4.071 4.521 -31.544 1.00 63.00 186 ALA A N 1
ATOM 1399 C CA . ALA A 1 186 ? 3.724 3.926 -32.833 1.00 63.00 186 ALA A CA 1
ATOM 1400 C C . ALA A 1 186 ? 2.226 4.075 -33.162 1.00 63.00 186 ALA A C 1
ATOM 1402 O O . ALA A 1 186 ? 1.882 4.351 -34.311 1.00 63.00 186 ALA A O 1
ATOM 1403 N N . LEU A 1 187 ? 1.346 3.935 -32.161 1.00 65.31 187 LEU A N 1
ATOM 1404 C CA . LEU A 1 187 ? -0.093 4.183 -32.305 1.00 65.31 187 LEU A CA 1
ATOM 1405 C C . LEU A 1 187 ? -0.382 5.651 -32.644 1.00 65.31 187 LEU A C 1
ATOM 1407 O O . LEU A 1 187 ? -1.135 5.922 -33.580 1.00 65.31 187 LEU A O 1
ATOM 1411 N N . ASP A 1 188 ? 0.260 6.589 -31.944 1.00 58.00 188 ASP A N 1
ATOM 1412 C CA . ASP A 1 188 ? 0.083 8.028 -32.181 1.00 58.00 188 ASP A CA 1
ATOM 1413 C C . ASP A 1 188 ? 0.550 8.439 -33.593 1.00 58.00 188 ASP A C 1
ATOM 1415 O O . ASP A 1 188 ? -0.108 9.234 -34.268 1.00 58.00 188 ASP A O 1
ATOM 1419 N N . LEU A 1 189 ? 1.644 7.846 -34.092 1.00 58.69 189 LEU A N 1
ATOM 1420 C CA . LEU A 1 189 ? 2.147 8.087 -35.449 1.00 58.69 189 LEU A CA 1
ATOM 1421 C C . LEU A 1 189 ? 1.216 7.517 -36.534 1.00 58.69 189 LEU A C 1
ATOM 1423 O O . LEU A 1 189 ? 0.990 8.174 -37.550 1.00 58.69 189 LEU A O 1
ATOM 1427 N N . ALA A 1 190 ? 0.658 6.322 -36.319 1.00 62.47 190 ALA A N 1
ATOM 1428 C CA . ALA A 1 190 ? -0.306 5.715 -37.237 1.00 62.47 190 ALA A CA 1
ATOM 1429 C C . ALA A 1 190 ? -1.625 6.511 -37.299 1.00 62.47 190 ALA A C 1
ATOM 1431 O O . ALA A 1 190 ? -2.210 6.655 -38.371 1.00 62.47 190 ALA A O 1
ATOM 1432 N N . GLY A 1 191 ? -2.067 7.083 -36.173 1.00 56.97 191 GLY A N 1
ATOM 1433 C CA . GLY A 1 191 ? -3.250 7.947 -36.114 1.00 56.97 191 GLY A CA 1
ATOM 1434 C C . GLY A 1 191 ? -3.057 9.313 -36.784 1.00 56.97 191 GLY A C 1
ATOM 1435 O O . GLY A 1 191 ? -3.993 9.840 -37.381 1.00 56.97 191 GLY A O 1
ATOM 1436 N N . ALA A 1 192 ? -1.844 9.875 -36.740 1.00 55.38 192 ALA A N 1
ATOM 1437 C CA . ALA A 1 192 ? -1.519 11.169 -37.349 1.00 55.38 192 ALA A CA 1
ATOM 1438 C C . ALA A 1 192 ? -1.307 11.119 -38.879 1.00 55.38 192 ALA A C 1
ATOM 1440 O O . ALA A 1 192 ? -1.235 12.168 -39.520 1.00 55.38 192 ALA A O 1
ATOM 1441 N N . GLY A 1 193 ? -1.199 9.920 -39.463 1.00 49.41 193 GLY A N 1
ATOM 1442 C CA . GLY A 1 193 ? -0.840 9.700 -40.868 1.00 49.41 193 GLY A CA 1
ATOM 1443 C C . GLY A 1 193 ? -1.865 8.928 -41.698 1.00 49.41 193 GLY A C 1
ATOM 1444 O O . GLY A 1 193 ? -1.498 8.412 -42.748 1.00 49.41 193 GLY A O 1
ATOM 1445 N N . ALA A 1 194 ? -3.124 8.824 -41.263 1.00 44.16 194 ALA A N 1
ATOM 1446 C CA . ALA A 1 194 ? -4.160 8.092 -41.993 1.00 44.16 194 ALA A CA 1
ATOM 1447 C C . ALA A 1 194 ? -4.636 8.839 -43.261 1.00 44.16 194 ALA A C 1
ATOM 1449 O O . ALA A 1 194 ? -5.764 9.324 -43.342 1.00 44.16 194 ALA A O 1
ATOM 1450 N N . SER A 1 195 ? -3.769 8.914 -44.269 1.00 42.38 195 SER A N 1
ATOM 1451 C CA . SER A 1 195 ? -4.175 8.813 -45.668 1.00 42.38 195 SER A CA 1
ATOM 1452 C C . SER A 1 195 ? -3.857 7.393 -46.121 1.00 42.38 195 SER A C 1
ATOM 1454 O O . SER A 1 195 ? -2.705 6.969 -46.083 1.00 42.38 195 SER A O 1
ATOM 1456 N N . ASP A 1 196 ? -4.920 6.685 -46.469 1.00 47.44 196 ASP A N 1
ATOM 1457 C CA . ASP A 1 196 ? -5.007 5.297 -46.904 1.00 47.44 196 ASP A CA 1
ATOM 1458 C C . ASP A 1 196 ? -4.021 4.990 -48.047 1.00 47.44 196 ASP A C 1
ATOM 1460 O O . ASP A 1 196 ? -4.276 5.366 -49.186 1.00 47.44 196 ASP A O 1
ATOM 1464 N N . ASP A 1 197 ? -2.863 4.398 -47.734 1.00 41.94 197 ASP A N 1
ATOM 1465 C CA . ASP A 1 197 ? -2.214 3.374 -48.563 1.00 41.94 197 ASP A CA 1
ATOM 1466 C C . ASP A 1 197 ? -0.908 2.857 -47.923 1.00 41.94 197 ASP A C 1
ATOM 1468 O O . ASP A 1 197 ? -0.040 3.618 -47.500 1.00 41.94 197 ASP A O 1
ATOM 1472 N N . ILE A 1 198 ? -0.755 1.528 -47.967 1.00 39.66 198 ILE A N 1
ATOM 1473 C CA . ILE A 1 198 ? 0.415 0.705 -47.599 1.00 39.66 198 ILE A CA 1
ATOM 1474 C C . ILE A 1 198 ? 0.437 0.202 -46.144 1.00 39.66 198 ILE A C 1
ATOM 1476 O O . ILE A 1 198 ? 1.140 0.677 -45.252 1.00 39.66 198 ILE A O 1
ATOM 1480 N N . VAL A 1 199 ? -0.261 -0.921 -45.969 1.00 45.38 199 VAL A N 1
ATOM 1481 C CA . VAL A 1 199 ? 0.109 -1.981 -45.028 1.00 45.38 199 VAL A CA 1
ATOM 1482 C C . VAL A 1 199 ? 1.454 -2.567 -45.475 1.00 45.38 199 VAL A C 1
ATOM 1484 O O . VAL A 1 199 ? 1.489 -3.534 -46.226 1.00 45.38 199 VAL A O 1
ATOM 1487 N N . GLU A 1 200 ? 2.575 -1.998 -45.028 1.00 39.88 200 GLU A N 1
ATOM 1488 C CA . GLU A 1 200 ? 3.858 -2.709 -45.019 1.00 39.88 200 GLU A CA 1
ATOM 1489 C C . GLU A 1 200 ? 4.857 -2.081 -44.030 1.00 39.88 200 GLU A C 1
ATOM 1491 O O . GLU A 1 200 ? 5.310 -0.956 -44.198 1.00 39.88 200 GLU A O 1
ATOM 1496 N N . ARG A 1 201 ? 5.244 -2.889 -43.030 1.00 37.91 201 ARG A N 1
ATOM 1497 C CA . ARG A 1 201 ? 6.431 -2.763 -42.158 1.00 37.91 201 ARG A CA 1
ATOM 1498 C C . ARG A 1 201 ? 6.464 -1.604 -41.143 1.00 37.91 201 ARG A C 1
ATOM 1500 O O . ARG A 1 201 ? 6.871 -0.490 -41.439 1.00 37.91 201 ARG A O 1
ATOM 1507 N N . THR A 1 202 ? 6.193 -1.969 -39.882 1.00 43.44 202 THR A N 1
ATOM 1508 C CA . THR A 1 202 ? 6.888 -1.485 -38.663 1.00 43.44 202 THR A CA 1
ATOM 1509 C C . THR A 1 202 ? 7.313 -0.010 -38.688 1.00 43.44 202 THR A C 1
ATOM 1511 O O . THR A 1 202 ? 8.482 0.312 -38.916 1.00 43.44 202 THR A O 1
ATOM 1514 N N . THR A 1 203 ? 6.379 0.904 -38.439 1.00 45.34 203 THR A N 1
ATOM 1515 C CA . THR A 1 203 ? 6.629 2.347 -38.522 1.00 45.34 203 THR A CA 1
ATOM 1516 C C . THR A 1 203 ? 7.353 2.889 -37.280 1.00 45.34 203 THR A C 1
ATOM 1518 O O . THR A 1 203 ? 6.741 3.211 -36.267 1.00 45.34 203 THR A O 1
ATOM 1521 N N . ALA A 1 204 ? 8.685 2.928 -37.410 1.00 44.81 204 ALA A N 1
ATOM 1522 C CA . ALA A 1 204 ? 9.681 3.916 -36.963 1.00 44.81 204 ALA A CA 1
ATOM 1523 C C . ALA A 1 204 ? 9.600 4.549 -35.548 1.00 44.81 204 ALA A C 1
ATOM 1525 O O . ALA A 1 204 ? 8.714 5.331 -35.217 1.00 44.81 204 ALA A O 1
ATOM 1526 N N . ARG A 1 205 ? 10.664 4.328 -34.758 1.00 51.69 205 ARG A N 1
ATOM 1527 C CA . ARG A 1 205 ? 10.996 5.038 -33.511 1.00 51.69 205 ARG A CA 1
ATOM 1528 C C . ARG A 1 205 ? 11.523 6.440 -33.869 1.00 51.69 205 ARG A C 1
ATOM 1530 O O . ARG A 1 205 ? 12.552 6.566 -34.522 1.00 51.69 205 ARG A O 1
ATOM 1537 N N . ARG A 1 206 ? 10.880 7.513 -33.397 1.00 52.62 206 ARG A N 1
ATOM 1538 C CA . ARG A 1 206 ? 11.438 8.877 -33.477 1.00 52.62 206 ARG A CA 1
ATOM 1539 C C . ARG A 1 206 ? 11.700 9.412 -32.075 1.00 52.62 206 ARG A C 1
ATOM 1541 O O . ARG A 1 206 ? 10.772 9.727 -31.342 1.00 52.62 206 ARG A O 1
ATOM 1548 N N . VAL A 1 207 ? 12.974 9.458 -31.691 1.00 55.28 207 VAL A N 1
ATOM 1549 C CA . VAL A 1 207 ? 13.429 10.093 -30.449 1.00 55.28 207 VAL A CA 1
ATOM 1550 C C . VAL A 1 207 ? 14.444 11.152 -30.854 1.00 55.28 207 VAL A C 1
ATOM 1552 O O . VAL A 1 207 ? 15.579 10.812 -31.178 1.00 55.28 207 VAL A O 1
ATOM 1555 N N . ASP A 1 208 ? 14.039 12.423 -30.831 1.00 58.38 208 ASP A N 1
ATOM 1556 C CA . ASP A 1 208 ? 14.917 13.545 -31.173 1.00 58.38 208 ASP A CA 1
ATOM 1557 C C . ASP A 1 208 ? 15.912 13.781 -30.015 1.00 58.38 208 ASP A C 1
ATOM 1559 O O . ASP A 1 208 ? 15.668 14.538 -29.076 1.00 58.38 208 ASP A O 1
ATOM 1563 N N . LEU A 1 209 ? 17.040 13.063 -30.046 1.00 63.78 209 LEU A N 1
ATOM 1564 C CA . LEU A 1 209 ? 18.159 13.257 -29.121 1.00 63.78 209 LEU A CA 1
ATOM 1565 C C . LEU A 1 209 ? 19.128 14.294 -29.687 1.00 63.78 209 LEU A C 1
ATOM 1567 O O . LEU A 1 209 ? 19.773 14.051 -30.703 1.00 63.78 209 LEU A O 1
ATOM 1571 N N . HIS A 1 210 ? 19.278 15.416 -28.991 1.00 65.69 210 HIS A N 1
ATOM 1572 C CA . HIS A 1 210 ? 20.220 16.469 -29.357 1.00 65.69 210 HIS A CA 1
ATOM 1573 C C . HIS A 1 210 ? 21.601 16.191 -28.751 1.00 65.69 210 HIS A C 1
ATOM 1575 O O . HIS A 1 210 ? 21.828 16.402 -27.555 1.00 65.69 210 HIS A O 1
ATOM 1581 N N . LEU A 1 211 ? 22.505 15.657 -29.576 1.00 70.38 211 LEU A N 1
ATOM 1582 C CA . LEU A 1 211 ? 23.841 15.217 -29.174 1.00 70.38 211 LEU A CA 1
ATOM 1583 C C . LEU A 1 211 ? 24.932 16.083 -29.817 1.00 70.38 211 LEU A C 1
ATOM 1585 O O . LEU A 1 211 ? 24.921 16.294 -31.031 1.00 70.38 211 LEU A O 1
ATOM 1589 N N . HIS A 1 212 ? 25.915 16.495 -29.020 1.00 71.69 212 HIS A N 1
ATOM 1590 C CA . HIS A 1 212 ? 27.098 17.236 -29.449 1.00 71.69 212 HIS A CA 1
ATOM 1591 C C . HIS A 1 212 ? 28.346 16.358 -29.334 1.00 71.69 212 HIS A C 1
ATOM 1593 O O . HIS A 1 212 ? 28.784 16.039 -28.233 1.00 71.69 212 HIS A O 1
ATOM 1599 N N . PHE A 1 213 ? 28.943 15.980 -30.462 1.00 74.31 213 PHE A N 1
ATOM 1600 C CA . PHE A 1 213 ? 30.231 15.283 -30.498 1.00 74.31 213 PHE A CA 1
ATOM 1601 C C . PHE A 1 213 ? 31.297 16.198 -31.095 1.00 74.31 213 PHE A C 1
ATOM 1603 O O . PHE A 1 213 ? 31.044 16.880 -32.089 1.00 74.31 213 PHE A O 1
ATOM 1610 N N . THR A 1 214 ? 32.503 16.173 -30.530 1.00 74.12 214 THR A N 1
ATOM 1611 C CA . THR A 1 214 ? 33.667 16.781 -31.182 1.00 74.12 214 THR A CA 1
ATOM 1612 C C . THR A 1 214 ? 34.031 15.931 -32.392 1.00 74.12 214 THR A C 1
ATOM 1614 O O . THR A 1 214 ? 34.245 14.727 -32.248 1.00 74.12 214 THR A O 1
ATOM 1617 N N . ALA A 1 215 ? 34.094 16.540 -33.574 1.00 73.69 215 ALA A N 1
ATOM 1618 C CA . ALA A 1 215 ? 34.530 15.877 -34.796 1.00 73.69 215 ALA A CA 1
ATOM 1619 C C . ALA A 1 215 ? 35.892 16.430 -35.241 1.00 73.69 215 ALA A C 1
ATOM 1621 O O . ALA A 1 215 ? 36.095 17.645 -35.233 1.00 73.69 215 ALA A O 1
ATOM 1622 N N . GLY A 1 216 ? 36.809 15.537 -35.607 1.00 73.06 216 GLY A N 1
ATOM 1623 C CA . GLY A 1 216 ? 38.099 15.836 -36.220 1.00 73.06 216 GLY A CA 1
ATOM 1624 C C . GLY A 1 216 ? 38.117 15.402 -37.684 1.00 73.06 216 GLY A C 1
ATOM 1625 O O . GLY A 1 216 ? 37.348 14.532 -38.094 1.00 73.06 216 GLY A O 1
ATOM 1626 N N . LEU A 1 217 ? 38.978 16.036 -38.478 1.00 70.88 217 LEU A N 1
ATOM 1627 C CA . LEU A 1 217 ? 39.260 15.616 -39.848 1.00 70.88 217 LEU A CA 1
ATOM 1628 C C . LEU A 1 217 ? 40.590 14.867 -39.832 1.00 70.88 217 LEU A C 1
ATOM 1630 O O . LEU A 1 217 ? 41.614 15.437 -39.450 1.00 70.88 217 LEU A O 1
ATOM 1634 N N . GLU A 1 218 ? 40.560 13.593 -40.200 1.00 77.50 218 GLU A N 1
ATOM 1635 C CA . GLU A 1 218 ? 41.770 12.790 -40.331 1.00 77.50 218 GLU A CA 1
ATOM 1636 C C . GLU A 1 218 ? 42.536 13.181 -41.611 1.00 77.50 218 GLU A C 1
ATOM 1638 O O . GLU A 1 218 ? 41.953 13.758 -42.534 1.00 77.50 218 GLU A O 1
ATOM 1643 N N . PRO A 1 219 ? 43.836 12.848 -41.719 1.00 72.12 219 PRO A N 1
ATOM 1644 C CA . PRO A 1 219 ? 44.651 13.155 -42.901 1.00 72.12 219 PRO A CA 1
ATOM 1645 C C . PRO A 1 219 ? 44.126 12.552 -44.216 1.00 72.12 219 PRO A C 1
ATOM 1647 O O . PRO A 1 219 ? 44.530 12.989 -45.287 1.00 72.12 219 PRO A O 1
ATOM 1650 N N . ASP A 1 220 ? 43.243 11.555 -44.121 1.00 78.94 220 ASP A N 1
ATOM 1651 C CA . ASP A 1 220 ? 42.575 10.854 -45.228 1.00 78.94 220 ASP A CA 1
ATOM 1652 C C . ASP A 1 220 ? 41.186 11.447 -45.554 1.00 78.94 220 ASP A C 1
ATOM 1654 O O . ASP A 1 220 ? 40.304 10.766 -46.062 1.00 78.94 220 ASP A O 1
ATOM 1658 N N . GLU A 1 221 ? 40.932 12.697 -45.153 1.00 70.50 221 GLU A N 1
ATOM 1659 C CA . GLU A 1 221 ? 39.657 13.417 -45.340 1.00 70.50 221 GLU A CA 1
ATOM 1660 C C . GLU A 1 221 ? 38.425 12.767 -44.671 1.00 70.50 221 GLU A C 1
ATOM 1662 O O . GLU A 1 221 ? 37.298 13.251 -44.803 1.00 70.50 221 GLU A O 1
ATOM 1667 N N . SER A 1 222 ? 38.621 11.700 -43.892 1.00 69.88 222 SER A N 1
ATOM 1668 C CA . SER A 1 222 ? 37.560 11.042 -43.135 1.00 69.88 222 SER A CA 1
ATOM 1669 C C . SER A 1 222 ? 37.233 11.792 -41.838 1.00 69.88 222 SER A C 1
ATOM 1671 O O . SER A 1 222 ? 38.092 12.374 -41.174 1.00 69.88 222 SER A O 1
ATOM 1673 N N . LEU A 1 223 ? 35.947 11.794 -41.479 1.00 71.12 223 LEU A N 1
ATOM 1674 C CA . LEU A 1 223 ? 35.441 12.403 -40.249 1.00 71.12 223 LEU A CA 1
ATOM 1675 C C . LEU A 1 223 ? 35.597 11.420 -39.084 1.00 71.12 223 LEU A C 1
ATOM 1677 O O . LEU A 1 223 ? 34.933 10.379 -39.056 1.00 71.12 223 LEU A O 1
ATOM 1681 N N . SER A 1 224 ? 36.430 11.764 -38.103 1.00 73.00 224 SER A N 1
ATOM 1682 C CA . SER A 1 224 ? 36.516 11.048 -36.832 1.00 73.00 224 SER A CA 1
ATOM 1683 C C . SER A 1 224 ? 35.662 11.753 -35.778 1.00 73.00 224 SER A C 1
ATOM 1685 O O . SER A 1 224 ? 35.636 12.977 -35.679 1.00 73.00 224 SER A O 1
ATOM 1687 N N . PHE A 1 225 ? 34.915 10.983 -34.990 1.00 73.94 225 PHE A N 1
ATOM 1688 C CA . PHE A 1 225 ? 34.153 11.503 -33.854 1.00 73.94 225 PHE A CA 1
ATOM 1689 C C . PHE A 1 225 ? 34.884 11.146 -32.564 1.00 73.94 225 PHE A C 1
ATOM 1691 O O . PHE A 1 225 ? 35.396 10.033 -32.425 1.00 73.94 225 PHE A O 1
ATOM 1698 N N . GLY A 1 226 ? 34.888 12.065 -31.600 1.00 72.38 226 GLY A N 1
ATOM 1699 C CA . GLY A 1 226 ? 35.345 11.782 -30.246 1.00 72.38 226 GLY A CA 1
ATOM 1700 C C . GLY A 1 226 ? 34.589 10.594 -29.645 1.00 72.38 226 GLY A C 1
ATOM 1701 O O . GLY A 1 226 ? 33.405 10.383 -29.915 1.00 72.38 226 GLY A O 1
ATOM 1702 N N . ALA A 1 227 ? 35.272 9.813 -28.805 1.00 72.81 227 ALA A N 1
ATOM 1703 C CA . ALA A 1 227 ? 34.676 8.650 -28.143 1.00 72.81 227 ALA A CA 1
ATOM 1704 C C . ALA A 1 227 ? 33.486 9.023 -27.232 1.00 72.81 227 ALA A C 1
ATOM 1706 O O . ALA A 1 227 ? 32.632 8.179 -26.952 1.00 72.81 227 ALA A O 1
ATOM 1707 N N . THR A 1 228 ? 33.412 10.286 -26.804 1.00 76.62 228 THR A N 1
ATOM 1708 C CA . THR A 1 228 ? 32.359 10.860 -25.964 1.00 76.62 228 THR A CA 1
ATOM 1709 C C . THR A 1 228 ? 31.730 12.096 -26.616 1.00 76.62 228 THR A C 1
ATOM 1711 O O . THR A 1 228 ? 32.397 12.865 -27.309 1.00 76.62 228 THR A O 1
ATOM 1714 N N . GLY A 1 229 ? 30.436 12.295 -26.373 1.00 73.69 229 GLY A N 1
ATOM 1715 C CA . GLY A 1 229 ? 29.658 13.479 -26.749 1.00 73.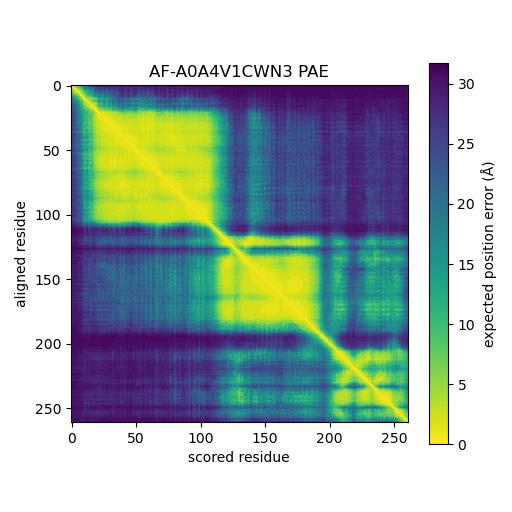69 229 GLY A CA 1
ATOM 1716 C C . GLY A 1 229 ? 28.779 13.961 -25.594 1.00 73.69 229 GLY A C 1
ATOM 1717 O O . GLY A 1 229 ? 28.718 13.307 -24.557 1.00 73.69 229 GLY A O 1
ATOM 1718 N N . GLN A 1 230 ? 28.110 15.102 -25.745 1.00 69.75 230 GLN A N 1
ATOM 1719 C CA . GLN A 1 230 ? 27.244 15.717 -24.734 1.00 69.75 230 GLN A CA 1
ATOM 1720 C C . GLN A 1 230 ? 25.772 15.720 -25.163 1.00 69.75 230 GLN A C 1
ATOM 1722 O O . GLN A 1 230 ? 25.472 15.958 -26.328 1.00 69.75 230 GLN A O 1
ATOM 1727 N N . LEU A 1 231 ? 24.848 15.500 -24.225 1.00 71.75 231 LEU A N 1
ATOM 1728 C CA . LEU A 1 231 ? 23.400 15.631 -24.443 1.00 71.75 231 LEU A CA 1
ATOM 1729 C C . LEU A 1 231 ? 22.913 17.035 -24.039 1.00 71.75 231 LEU A C 1
ATOM 1731 O O . LEU A 1 231 ? 23.015 17.396 -22.862 1.00 71.75 231 LEU A O 1
ATOM 1735 N N . GLU A 1 232 ? 22.339 17.784 -24.990 1.00 59.56 232 GLU A N 1
ATOM 1736 C CA . GLU A 1 232 ? 21.994 19.218 -24.867 1.00 59.56 232 GLU A CA 1
ATOM 1737 C C . GLU A 1 232 ? 21.086 19.518 -23.660 1.00 59.56 232 GLU A C 1
ATOM 1739 O O . GLU A 1 232 ? 21.260 20.518 -22.970 1.00 59.56 232 GLU A O 1
ATOM 1744 N N . ASN A 1 233 ? 20.168 18.607 -23.323 1.00 55.12 233 ASN A N 1
ATOM 1745 C CA . ASN A 1 233 ? 19.139 18.881 -22.320 1.00 55.12 233 ASN A CA 1
ATOM 1746 C C . ASN A 1 233 ? 19.539 18.544 -20.864 1.00 55.12 233 ASN A C 1
ATOM 1748 O O . ASN A 1 233 ? 18.733 18.768 -19.963 1.00 55.12 233 ASN A O 1
ATOM 1752 N N . ARG A 1 234 ? 20.724 17.949 -20.597 1.00 53.25 234 ARG A N 1
ATOM 1753 C CA . ARG A 1 234 ? 21.068 17.410 -19.250 1.00 53.25 234 ARG A CA 1
ATOM 1754 C C . ARG A 1 234 ? 22.562 17.386 -18.848 1.00 53.25 234 ARG A C 1
ATOM 1756 O O . ARG A 1 234 ? 22.900 16.637 -17.939 1.00 53.25 234 ARG A O 1
ATOM 1763 N N . GLN A 1 235 ? 23.459 18.158 -19.479 1.00 56.28 235 GLN A N 1
ATOM 1764 C CA . GLN A 1 235 ? 24.906 18.211 -19.129 1.00 56.28 235 GLN A CA 1
ATOM 1765 C C . GLN A 1 235 ? 25.575 16.820 -18.957 1.00 56.28 235 GLN A C 1
ATOM 1767 O O . GLN A 1 235 ? 26.441 16.633 -18.103 1.00 56.28 235 GLN A O 1
ATOM 1772 N N . ARG A 1 236 ? 25.159 15.815 -19.740 1.00 63.19 236 ARG A N 1
ATOM 1773 C CA . ARG A 1 236 ? 25.592 14.415 -19.580 1.00 63.19 236 ARG A CA 1
ATOM 1774 C C . ARG A 1 236 ? 26.515 13.984 -20.712 1.00 63.19 236 ARG A C 1
ATOM 1776 O O . ARG A 1 236 ? 26.254 14.344 -21.860 1.00 63.19 236 ARG A O 1
ATOM 1783 N N . LEU A 1 237 ? 27.542 13.194 -20.394 1.00 68.75 237 LEU A N 1
ATOM 1784 C CA . LEU A 1 237 ? 28.433 12.586 -21.381 1.00 68.75 237 LEU A CA 1
ATOM 1785 C C . LEU A 1 237 ? 27.827 11.272 -21.902 1.00 68.75 237 LEU A C 1
ATOM 1787 O O . LEU A 1 237 ? 27.262 10.484 -21.153 1.00 68.75 237 LEU A O 1
ATOM 1791 N N . ILE A 1 238 ? 27.911 11.028 -23.204 1.00 72.06 238 ILE A N 1
ATOM 1792 C CA . ILE A 1 238 ? 27.402 9.820 -23.864 1.00 72.06 238 ILE A CA 1
ATOM 1793 C C . ILE A 1 238 ? 28.515 9.227 -24.721 1.00 72.06 238 ILE A C 1
ATOM 1795 O O . ILE A 1 238 ? 29.193 9.948 -25.450 1.00 72.06 238 ILE A O 1
ATOM 1799 N N . LEU A 1 239 ? 28.696 7.907 -24.653 1.00 76.88 239 LEU A N 1
ATOM 1800 C CA . LEU A 1 239 ? 29.664 7.192 -25.483 1.00 76.88 239 LEU A CA 1
ATOM 1801 C C . LEU A 1 239 ? 29.139 7.016 -26.912 1.00 76.88 239 LEU A C 1
ATOM 1803 O O . LEU A 1 239 ? 27.984 6.639 -27.123 1.00 76.88 239 LEU A O 1
ATOM 1807 N N . LEU A 1 240 ? 30.007 7.210 -27.906 1.00 75.56 240 LEU A N 1
ATOM 1808 C CA . LEU A 1 240 ? 29.659 7.016 -29.318 1.00 75.56 240 LEU A CA 1
ATOM 1809 C C . LEU A 1 240 ? 29.187 5.579 -29.603 1.00 75.56 240 LEU A C 1
ATOM 1811 O O . LEU A 1 240 ? 28.258 5.363 -30.379 1.00 75.56 240 LEU A O 1
ATOM 1815 N N . GLU A 1 241 ? 29.792 4.592 -28.943 1.00 76.88 241 GLU A N 1
ATOM 1816 C CA . GLU A 1 241 ? 29.397 3.184 -29.048 1.00 76.88 241 GLU A CA 1
ATOM 1817 C C . GLU A 1 241 ? 27.961 2.947 -28.555 1.00 76.88 241 GLU A C 1
ATOM 1819 O O . GLU A 1 241 ? 27.204 2.199 -29.171 1.00 76.88 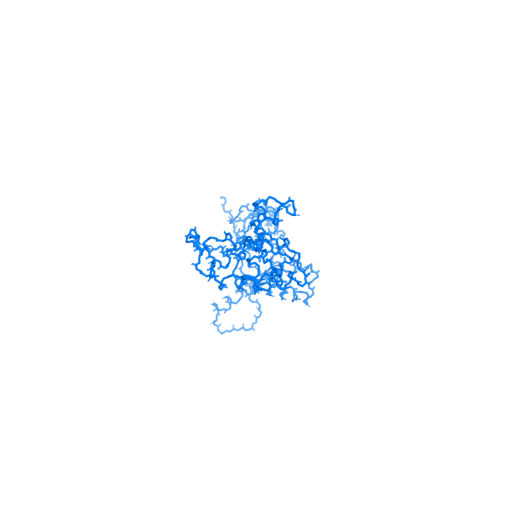241 GLU A O 1
ATOM 1824 N N . GLN A 1 242 ? 27.544 3.644 -27.496 1.00 72.75 242 GLN A N 1
ATOM 1825 C CA . GLN A 1 242 ? 26.191 3.550 -26.953 1.00 72.75 242 GLN A CA 1
ATOM 1826 C C . GLN A 1 242 ? 25.153 4.113 -27.934 1.00 72.75 242 GLN A C 1
ATOM 1828 O O . GLN A 1 242 ? 24.108 3.497 -28.142 1.00 72.75 242 GLN A O 1
ATOM 1833 N N . VAL A 1 243 ? 25.467 5.226 -28.607 1.00 73.19 243 VAL A N 1
ATOM 1834 C CA . VAL A 1 243 ? 24.626 5.780 -29.684 1.00 73.19 243 VAL A CA 1
ATOM 1835 C C . VAL A 1 243 ? 24.526 4.801 -30.854 1.00 73.19 243 VAL A C 1
ATOM 1837 O O . VAL A 1 243 ? 23.431 4.546 -31.355 1.00 73.19 243 VAL A O 1
ATOM 1840 N N . ARG A 1 244 ? 25.649 4.191 -31.259 1.00 75.12 244 ARG A N 1
ATOM 1841 C CA . ARG A 1 244 ? 25.670 3.163 -32.313 1.00 75.12 244 ARG A CA 1
ATOM 1842 C C . ARG A 1 244 ? 24.830 1.948 -31.934 1.00 75.12 244 ARG A C 1
ATOM 1844 O O . ARG A 1 244 ? 24.074 1.455 -32.767 1.00 75.12 244 ARG A O 1
ATOM 1851 N N . ARG A 1 245 ? 24.902 1.500 -30.676 1.00 72.25 245 ARG A N 1
ATOM 1852 C CA . ARG A 1 245 ? 24.063 0.411 -30.164 1.00 72.25 245 ARG A CA 1
ATOM 1853 C C . ARG A 1 245 ? 22.591 0.779 -30.265 1.00 72.25 245 ARG A C 1
ATOM 1855 O O . ARG A 1 245 ? 21.827 -0.013 -30.805 1.00 72.25 245 ARG A O 1
ATOM 1862 N N . TRP A 1 246 ? 22.202 1.975 -29.821 1.00 68.31 246 TRP A N 1
ATOM 1863 C CA . TRP A 1 246 ? 20.824 2.453 -29.941 1.00 68.31 246 TRP A CA 1
ATOM 1864 C C . TRP A 1 246 ? 20.336 2.479 -31.386 1.00 68.31 246 TRP A C 1
ATOM 1866 O O . TRP A 1 246 ? 19.232 1.999 -31.626 1.00 68.31 246 TRP A O 1
ATOM 1876 N N . ALA A 1 247 ? 21.138 2.982 -32.326 1.00 66.69 247 ALA A N 1
ATOM 1877 C CA . ALA A 1 247 ? 20.795 2.991 -33.747 1.00 66.69 247 ALA A CA 1
ATOM 1878 C C . ALA A 1 247 ? 20.703 1.571 -34.342 1.00 66.69 247 ALA A C 1
ATOM 1880 O O . ALA A 1 247 ? 19.867 1.316 -35.202 1.00 66.69 247 ALA A O 1
ATOM 1881 N N . GLY A 1 248 ? 21.534 0.637 -33.865 1.00 59.94 248 GLY A N 1
ATOM 1882 C CA . GLY A 1 248 ? 21.588 -0.739 -34.365 1.00 59.94 248 GLY A CA 1
ATOM 1883 C C . GLY A 1 248 ? 20.528 -1.690 -33.799 1.00 59.94 248 GLY A C 1
ATOM 1884 O O . GLY A 1 248 ? 20.147 -2.633 -34.481 1.00 59.94 248 GLY A O 1
ATOM 1885 N N . THR A 1 249 ? 20.039 -1.469 -32.573 1.00 55.47 249 THR A N 1
ATOM 1886 C CA . THR A 1 249 ? 19.043 -2.358 -31.924 1.00 55.47 249 THR A CA 1
ATOM 1887 C C . THR A 1 249 ? 17.610 -1.856 -32.017 1.00 55.47 249 THR A C 1
ATOM 1889 O O . THR A 1 249 ? 16.678 -2.578 -31.677 1.00 55.47 249 THR A O 1
ATOM 1892 N N . SER A 1 250 ? 17.403 -0.620 -32.457 1.00 48.88 250 SER A N 1
ATOM 1893 C CA . SER A 1 250 ? 16.093 0.011 -32.366 1.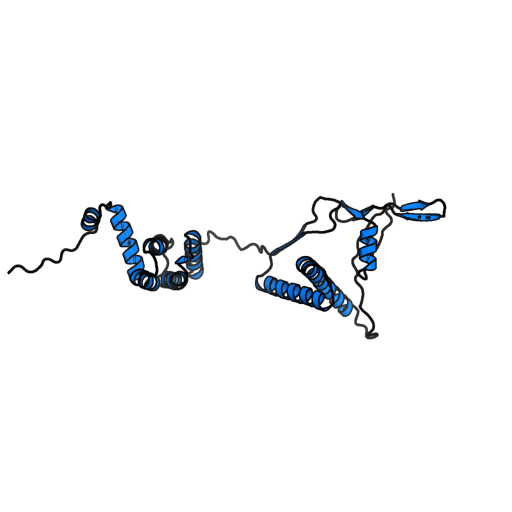00 48.88 250 SER A CA 1
ATOM 1894 C C . SER A 1 250 ? 16.005 1.103 -33.424 1.00 48.88 250 SER A C 1
ATOM 1896 O O . SER A 1 250 ? 16.892 1.943 -33.473 1.00 48.88 250 SER A O 1
ATOM 1898 N N . HIS A 1 251 ? 14.963 1.093 -34.262 1.00 53.88 251 HIS A N 1
ATOM 1899 C CA . HIS A 1 251 ? 14.765 1.974 -35.430 1.00 53.88 251 HIS A CA 1
ATOM 1900 C C . HIS A 1 251 ? 14.667 3.481 -35.093 1.00 53.88 251 HIS A C 1
ATOM 1902 O O . HIS A 1 251 ? 13.647 4.092 -35.377 1.00 53.88 251 HIS A O 1
ATOM 1908 N N . THR A 1 252 ? 15.669 4.076 -34.439 1.00 51.22 252 THR A N 1
ATOM 1909 C CA . THR A 1 252 ? 15.702 5.490 -34.043 1.00 51.22 252 THR A CA 1
ATOM 1910 C C . THR A 1 252 ? 16.410 6.341 -35.039 1.00 51.22 252 THR A C 1
ATOM 1912 O O . THR A 1 252 ? 17.591 6.123 -35.311 1.00 51.22 252 THR A O 1
ATOM 1915 N N . ASP A 1 253 ? 15.706 7.382 -35.438 1.00 51.62 253 ASP A N 1
ATOM 1916 C CA . ASP A 1 253 ? 16.316 8.540 -36.050 1.00 51.62 253 ASP A CA 1
ATOM 1917 C C . ASP A 1 253 ? 17.067 9.360 -34.985 1.00 51.62 253 ASP A C 1
ATOM 1919 O O . ASP A 1 253 ? 16.466 9.845 -34.026 1.00 51.62 253 ASP A O 1
ATOM 1923 N N . VAL A 1 254 ? 18.397 9.437 -35.101 1.00 56.94 254 VAL A N 1
ATOM 1924 C CA . VAL A 1 254 ? 19.269 10.204 -34.196 1.00 56.94 254 VAL A CA 1
ATOM 1925 C C . VAL A 1 254 ? 19.762 11.434 -34.944 1.00 56.94 254 VAL A C 1
ATOM 1927 O O . VAL A 1 254 ? 20.572 11.323 -35.866 1.00 56.94 254 VAL A O 1
ATOM 1930 N N . ARG A 1 255 ? 19.329 12.623 -34.516 1.00 55.94 255 ARG A N 1
ATOM 1931 C CA . ARG A 1 255 ? 19.742 13.886 -35.133 1.00 55.94 255 ARG A CA 1
ATOM 1932 C C . ARG A 1 255 ? 20.963 14.476 -34.429 1.00 55.94 255 ARG A C 1
ATOM 1934 O O . ARG A 1 255 ? 20.858 15.104 -33.382 1.00 55.94 255 ARG A O 1
ATOM 1941 N N . ILE A 1 256 ? 22.136 14.304 -35.035 1.00 57.97 256 ILE A N 1
ATOM 1942 C CA . ILE A 1 256 ? 23.382 14.916 -34.553 1.00 57.97 256 ILE A CA 1
ATOM 1943 C C . ILE A 1 256 ? 23.456 16.352 -35.081 1.00 57.97 256 ILE A C 1
ATOM 1945 O O . ILE A 1 256 ? 23.436 16.574 -36.293 1.00 57.97 256 ILE A O 1
ATOM 1949 N N . LEU A 1 257 ? 23.539 17.333 -34.181 1.00 55.38 257 LEU A N 1
ATOM 1950 C CA . LEU A 1 257 ? 23.666 18.744 -34.541 1.00 55.38 257 LEU A CA 1
ATOM 1951 C C . LEU A 1 257 ? 25.120 19.194 -34.375 1.00 55.38 257 LEU A C 1
ATOM 1953 O O . LEU A 1 257 ? 25.749 18.971 -33.340 1.00 55.38 257 LEU A O 1
ATOM 1957 N N . ARG A 1 258 ? 25.661 19.855 -35.402 1.00 47.94 258 ARG A N 1
ATOM 1958 C CA . ARG A 1 258 ? 26.984 20.481 -35.335 1.00 47.94 258 ARG A CA 1
ATOM 1959 C C . ARG A 1 258 ? 26.893 21.697 -34.415 1.00 47.94 258 ARG A C 1
ATOM 1961 O O . ARG A 1 258 ? 26.186 22.646 -34.737 1.00 47.94 258 ARG A O 1
ATOM 1968 N N . SER A 1 259 ? 27.620 21.696 -33.301 1.00 46.00 259 SER A N 1
ATOM 1969 C CA . SER A 1 259 ? 27.843 22.922 -32.534 1.00 46.00 259 SER A CA 1
ATOM 1970 C C . SER A 1 259 ? 28.811 23.806 -33.320 1.00 46.00 259 SER A C 1
ATOM 1972 O O . SER A 1 259 ? 29.989 23.471 -33.457 1.00 46.00 259 SER A O 1
ATOM 1974 N N . SER A 1 260 ? 28.318 24.908 -33.880 1.00 41.06 260 SER A N 1
ATOM 1975 C CA . SER A 1 260 ? 29.172 26.011 -34.318 1.00 41.06 260 SER A CA 1
ATOM 1976 C C . SER A 1 260 ? 29.836 26.610 -33.080 1.00 41.06 260 SER A C 1
ATOM 1978 O O . SER A 1 260 ? 29.135 27.110 -32.202 1.00 41.06 260 SER A O 1
ATOM 1980 N N . THR A 1 261 ? 31.161 26.492 -32.988 1.00 41.03 261 THR A N 1
ATOM 1981 C CA . THR A 1 261 ? 31.960 27.399 -32.151 1.00 41.03 261 THR A CA 1
ATOM 1982 C C . THR A 1 261 ? 31.985 28.769 -32.810 1.00 41.03 261 THR A C 1
ATOM 1984 O O . THR A 1 261 ? 32.063 28.794 -34.061 1.00 41.03 261 THR A O 1
#

pLDDT: mean 76.39, std 17.92, range [36.34, 97.56]